Protein AF-A0A387BJG3-F1 (afdb_monomer)

Nearest PDB structures (foldseek):
  1pry-assembly1_A  TM=5.966E-01  e=6.162E-04  Pyrococcus furiosus
  3id5-assembly1_F  TM=5.914E-01  e=1.134E-03  Saccharolobus solfataricus
  7se8-assembly2_B  TM=5.803E-01  e=1.205E-03  Homo sapiens
  6ke6-assembly1_3C  TM=5.836E-01  e=7.973E-03  Saccharomyces cerevisiae S288C
  2nnw-assembly1_B  TM=5.362E-01  e=3.610E-03  Pyrococcus furiosus

pLDDT: mean 86.66, std 10.3, range [41.44, 95.88]

Mean predicted aligned error: 13.26 Å

Radius of gyration: 23.83 Å; Cα contacts (8 Å, |Δi|>4): 328; chains: 1; bounding box: 46×43×70 Å

Foldseek 3Di:
DPDAPCRVVVVQVFQFEEEEPDVDCVNCVVHPNYDPDPPDQAGLEYEYEDEALVRVLVVCVVCVNRYDAQGKYKYKYFDPPAPPHPHHAYPVNVCVSQVQDPPQQDRPPFQKHWDDWADRDSTIIMTMITRNPVVPCPPPPQQDPDLVVQLVVLVVLLVLCVVVVLNVLLVPADPSLSSQLSCCLVSDPDPVSNVVSSVLVSVCSVVSHSHSVVSVVVVVD

Sequence (221 aa):
MVKTLVEKLNLNKFNNKLVLNLPDSSYLSDLTNCQDADEKNSYDLIVTFVTNPQEFTKSFAKYRDKVSPDGLYVVAYPKVGNKKFSTSIHRDELFDLLKINPDSKLVTDSTLKFNRMVALDEIYTVIAIKNIASQKTRKTPVASQRVTDYTNKLPELRQLLTELTALDYFDNLTSGYQRDWARYIYSAKQSATQEKRKDEFSSAMTAQIKTSDLYKKSLKK

Structure (mmCIF, N/CA/C/O backbone):
data_AF-A0A387BJG3-F1
#
_entry.id   AF-A0A387BJG3-F1
#
loop_
_atom_site.group_PDB
_atom_site.id
_atom_site.type_symbol
_atom_site.label_atom_id
_atom_site.label_alt_id
_atom_site.label_comp_id
_atom_site.label_asym_id
_atom_site.label_entity_id
_atom_site.label_seq_id
_atom_site.pdbx_PDB_ins_code
_atom_site.Cartn_x
_atom_site.Cartn_y
_atom_site.Cartn_z
_atom_site.occupancy
_atom_site.B_iso_or_equiv
_atom_site.auth_seq_id
_atom_site.auth_comp_id
_atom_site.auth_asym_id
_atom_site.auth_atom_id
_atom_site.pdbx_PDB_model_num
ATOM 1 N N . MET A 1 1 ? 19.361 -20.546 -4.480 1.00 50.62 1 MET A N 1
ATOM 2 C CA . MET A 1 1 ? 19.061 -19.875 -5.763 1.00 50.62 1 MET A CA 1
ATOM 3 C C . MET A 1 1 ? 18.406 -18.540 -5.460 1.00 50.62 1 MET A C 1
ATOM 5 O O . MET A 1 1 ? 17.516 -18.494 -4.615 1.00 50.62 1 MET A O 1
ATOM 9 N N . VAL A 1 2 ? 18.889 -17.454 -6.061 1.00 62.06 2 VAL A N 1
ATOM 10 C CA . VAL A 1 2 ? 18.279 -16.127 -5.907 1.00 62.06 2 VAL A CA 1
ATOM 11 C C . VAL A 1 2 ? 17.000 -16.113 -6.740 1.00 62.06 2 VAL A C 1
ATOM 13 O O . VAL A 1 2 ? 17.064 -16.361 -7.937 1.00 62.06 2 VAL A O 1
ATOM 16 N N . LYS A 1 3 ? 15.845 -15.864 -6.109 1.00 65.88 3 LYS A N 1
ATOM 17 C CA . LYS A 1 3 ? 14.558 -15.823 -6.820 1.00 65.88 3 LYS A CA 1
ATOM 18 C C . LYS A 1 3 ? 14.544 -14.700 -7.854 1.00 65.88 3 LYS A C 1
ATOM 20 O O . LYS A 1 3 ? 14.896 -13.564 -7.508 1.00 65.88 3 LYS A O 1
ATOM 25 N N . THR A 1 4 ? 14.092 -14.993 -9.070 1.00 78.81 4 THR A N 1
ATOM 26 C CA . THR A 1 4 ? 14.008 -13.997 -10.151 1.00 78.81 4 THR A CA 1
ATOM 27 C C . THR A 1 4 ? 12.858 -13.018 -9.903 1.00 78.81 4 THR A C 1
ATOM 29 O O . THR A 1 4 ? 11.993 -13.231 -9.043 1.00 78.81 4 THR A O 1
ATOM 32 N N . LEU A 1 5 ? 12.841 -11.887 -10.615 1.00 78.44 5 LEU A N 1
ATOM 33 C CA . LEU A 1 5 ? 11.760 -10.901 -10.487 1.00 78.44 5 LEU A CA 1
ATOM 34 C C . LEU A 1 5 ? 10.390 -11.516 -10.801 1.00 78.44 5 LEU A C 1
ATOM 36 O O . LEU A 1 5 ? 9.401 -11.237 -10.116 1.00 78.44 5 LEU A O 1
ATOM 40 N N . VAL A 1 6 ? 10.366 -12.383 -11.814 1.00 80.19 6 VAL A N 1
ATOM 41 C CA . VAL A 1 6 ? 9.184 -13.102 -12.292 1.00 80.19 6 VAL A CA 1
ATOM 42 C C . VAL A 1 6 ? 8.598 -13.971 -11.182 1.00 80.19 6 VAL A C 1
ATOM 44 O O . VAL A 1 6 ? 7.389 -13.919 -10.944 1.00 80.19 6 VAL A O 1
ATOM 47 N N . GLU A 1 7 ? 9.442 -14.687 -10.438 1.00 77.75 7 GLU A N 1
ATOM 48 C CA . GLU A 1 7 ? 9.033 -15.499 -9.289 1.00 77.75 7 GLU A CA 1
ATOM 49 C C . GLU A 1 7 ? 8.590 -14.642 -8.098 1.00 77.75 7 GLU A C 1
ATOM 51 O O . GLU A 1 7 ? 7.531 -14.877 -7.512 1.00 77.75 7 GLU A O 1
ATOM 56 N N . LYS A 1 8 ? 9.372 -13.610 -7.748 1.00 79.50 8 LYS A N 1
ATOM 57 C CA . LYS A 1 8 ? 9.091 -12.713 -6.610 1.00 79.50 8 LYS A CA 1
ATOM 58 C C . LYS A 1 8 ? 7.734 -12.015 -6.745 1.00 79.50 8 LYS A C 1
ATOM 60 O O . LYS A 1 8 ? 7.047 -11.781 -5.746 1.00 79.50 8 LYS A O 1
ATOM 65 N N . LEU A 1 9 ? 7.342 -11.674 -7.971 1.00 81.50 9 LEU A N 1
ATOM 66 C CA . LEU A 1 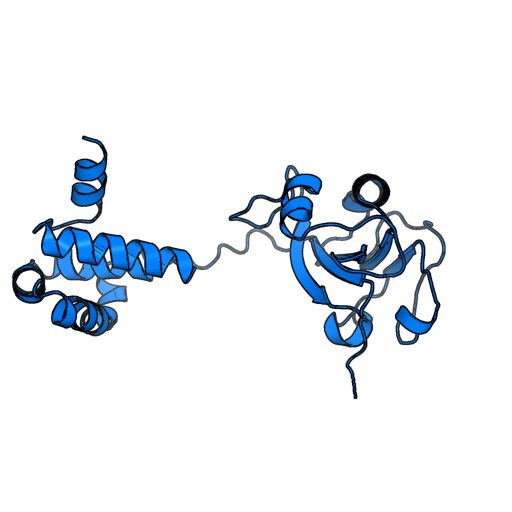9 ? 6.081 -10.992 -8.263 1.00 81.50 9 LEU A CA 1
ATOM 67 C C . LEU A 1 9 ? 4.991 -11.918 -8.823 1.00 81.50 9 LEU A C 1
ATOM 69 O O . LEU A 1 9 ? 3.853 -11.471 -8.984 1.00 81.50 9 LEU A O 1
ATOM 73 N N . ASN A 1 10 ? 5.300 -13.199 -9.049 1.00 84.44 10 ASN A N 1
ATOM 74 C CA . ASN A 1 10 ? 4.426 -14.181 -9.693 1.00 84.44 10 ASN A CA 1
ATOM 75 C C . ASN A 1 10 ? 3.807 -13.625 -10.993 1.00 84.44 10 ASN A C 1
ATOM 77 O O . ASN A 1 10 ? 2.584 -13.532 -11.127 1.00 84.44 10 ASN A O 1
ATOM 81 N N . LEU A 1 11 ? 4.665 -13.173 -11.915 1.00 86.19 11 LEU A N 1
ATOM 82 C CA . LEU A 1 11 ? 4.257 -12.474 -13.143 1.00 86.19 11 LEU A CA 1
ATOM 83 C C . LEU A 1 11 ? 3.719 -13.419 -14.230 1.00 86.19 11 LEU A C 1
ATOM 85 O O . LEU A 1 11 ? 2.980 -12.985 -15.112 1.00 86.19 11 LEU A O 1
ATOM 89 N N . ASN A 1 12 ? 4.040 -14.715 -14.162 1.00 85.19 12 ASN A N 1
ATOM 90 C CA . ASN A 1 12 ? 3.624 -15.693 -15.173 1.00 85.19 12 ASN A CA 1
ATOM 91 C C . ASN A 1 12 ? 2.133 -16.037 -15.156 1.00 85.19 12 ASN A C 1
ATOM 93 O O . ASN A 1 12 ? 1.632 -16.586 -16.128 1.00 85.19 12 ASN A O 1
ATOM 97 N N . LYS A 1 13 ? 1.402 -15.643 -14.111 1.00 86.62 13 LYS A N 1
ATOM 98 C CA . LYS A 1 13 ? -0.057 -15.810 -14.044 1.00 86.62 13 LYS A CA 1
ATOM 99 C C . LYS A 1 13 ? -0.845 -14.888 -14.987 1.00 86.62 13 LYS A C 1
ATOM 101 O O . LYS A 1 13 ? -2.050 -15.063 -15.125 1.00 86.62 13 LYS A O 1
ATOM 106 N N . PHE A 1 14 ? -0.209 -13.846 -15.522 1.00 88.12 14 PHE A N 1
ATOM 107 C CA . PHE A 1 14 ? -0.857 -12.876 -16.403 1.00 88.12 14 PHE A CA 1
ATOM 108 C C . PHE A 1 14 ? -0.726 -13.320 -17.861 1.00 88.12 14 PHE A C 1
ATOM 110 O O . PHE A 1 14 ? 0.279 -13.925 -18.221 1.00 88.12 14 PHE A O 1
ATOM 117 N N . ASN A 1 15 ? -1.714 -12.996 -18.697 1.00 85.31 15 ASN A N 1
ATOM 118 C CA . ASN A 1 15 ? -1.715 -13.394 -20.106 1.00 85.31 15 ASN A CA 1
ATOM 119 C C . ASN A 1 15 ? -1.289 -12.238 -21.011 1.00 85.31 15 ASN A C 1
ATOM 121 O O . ASN A 1 15 ? -0.347 -12.375 -21.784 1.00 85.31 15 ASN A O 1
ATOM 125 N N . ASN A 1 16 ? -1.950 -11.082 -20.893 1.00 88.81 16 ASN A N 1
ATOM 126 C CA . ASN A 1 16 ? -1.649 -9.919 -21.724 1.00 88.81 16 ASN A CA 1
ATOM 127 C C . ASN A 1 16 ? -0.574 -9.059 -21.058 1.00 88.81 16 ASN A C 1
ATOM 129 O O . ASN A 1 16 ? -0.882 -8.281 -20.151 1.00 88.81 16 ASN A O 1
ATOM 133 N N . LYS A 1 17 ? 0.679 -9.210 -21.498 1.00 91.50 17 LYS A N 1
ATOM 134 C CA . LYS A 1 17 ? 1.835 -8.529 -20.909 1.00 91.50 17 LYS A CA 1
ATOM 135 C C . LYS A 1 17 ? 2.436 -7.521 -21.888 1.00 91.50 17 LYS A C 1
ATOM 137 O O . LYS A 1 17 ? 2.657 -7.862 -23.044 1.00 91.50 17 LYS A O 1
ATOM 142 N N . LEU A 1 18 ? 2.747 -6.323 -21.406 1.00 93.12 18 LEU A N 1
ATOM 143 C CA . LEU A 1 18 ? 3.531 -5.310 -22.115 1.00 93.12 18 LEU A CA 1
ATOM 144 C C . LEU A 1 18 ? 4.852 -5.104 -21.378 1.00 93.12 18 LEU A C 1
ATOM 146 O O . LEU A 1 18 ? 4.841 -4.881 -20.165 1.00 93.12 18 LEU A O 1
ATOM 150 N N . VAL A 1 19 ? 5.973 -5.152 -22.095 1.00 92.12 19 VAL A N 1
ATOM 151 C CA . VAL A 1 19 ? 7.296 -4.845 -21.538 1.00 92.12 19 VAL A CA 1
ATOM 152 C C . VAL A 1 19 ? 7.857 -3.607 -22.229 1.00 92.12 19 VAL A C 1
ATOM 154 O O . VAL A 1 19 ? 7.851 -3.509 -23.448 1.00 92.12 19 VAL A O 1
ATOM 157 N N . LEU A 1 20 ? 8.330 -2.641 -21.442 1.00 91.62 20 LEU A N 1
ATOM 158 C CA . LEU A 1 20 ? 8.798 -1.344 -21.919 1.00 91.62 20 LEU A CA 1
ATOM 159 C C . LEU A 1 20 ? 10.200 -1.042 -21.391 1.00 91.62 20 LEU A C 1
ATOM 161 O O . LEU A 1 20 ? 10.485 -1.220 -20.203 1.00 91.62 20 LEU A O 1
ATOM 165 N N . ASN A 1 21 ? 11.045 -0.505 -22.274 1.00 91.12 21 ASN A N 1
ATOM 166 C CA . ASN A 1 21 ? 12.389 -0.006 -21.965 1.00 91.12 21 ASN A CA 1
ATOM 167 C C . ASN A 1 21 ? 13.298 -1.031 -21.261 1.00 91.12 21 ASN A C 1
ATOM 169 O O . ASN A 1 21 ? 14.115 -0.649 -20.427 1.00 91.12 21 ASN A O 1
ATOM 173 N N . LEU A 1 22 ? 13.144 -2.326 -21.556 1.00 89.81 22 LEU A N 1
ATOM 174 C CA . LEU A 1 22 ? 13.927 -3.392 -20.931 1.00 89.81 22 LEU A CA 1
ATOM 175 C C . LEU A 1 22 ? 15.434 -3.161 -21.175 1.00 89.81 22 LEU A C 1
ATOM 177 O O . LEU A 1 22 ? 15.856 -3.178 -22.330 1.00 89.81 22 LEU A O 1
ATOM 181 N N . PRO A 1 23 ? 16.254 -2.944 -20.129 1.00 87.88 23 PRO A N 1
ATOM 182 C CA . PRO A 1 23 ? 17.671 -2.641 -20.313 1.00 87.88 23 PRO A CA 1
ATOM 183 C C . PRO A 1 23 ? 18.485 -3.868 -20.726 1.00 87.88 23 PRO A C 1
ATOM 185 O O . PRO A 1 23 ? 19.504 -3.722 -21.391 1.00 87.88 23 PRO A O 1
ATOM 188 N N . ASP A 1 24 ? 18.060 -5.056 -20.293 1.00 85.19 24 ASP A N 1
ATOM 189 C CA . ASP A 1 24 ? 18.707 -6.328 -20.593 1.00 85.19 24 ASP A CA 1
ATOM 190 C C . ASP A 1 24 ? 17.670 -7.462 -20.543 1.00 85.19 24 ASP A C 1
ATOM 192 O O . ASP A 1 24 ? 16.844 -7.520 -19.626 1.00 85.19 24 ASP A O 1
ATOM 196 N N . SER A 1 25 ? 17.719 -8.366 -21.523 1.00 82.00 25 SER A N 1
ATOM 197 C CA . SER A 1 25 ? 16.815 -9.523 -21.623 1.00 82.00 25 SER A CA 1
ATOM 198 C C . SER A 1 25 ? 16.863 -10.459 -20.405 1.00 82.00 25 SER A C 1
ATOM 200 O O . SER A 1 25 ? 15.853 -11.071 -20.058 1.00 82.00 25 SER A O 1
ATOM 202 N N . SER A 1 26 ? 17.996 -10.519 -19.698 1.00 82.88 26 SER A N 1
ATOM 203 C CA . SER A 1 26 ? 18.197 -11.352 -18.506 1.00 82.88 26 SER A CA 1
ATOM 204 C C . SER A 1 26 ? 17.283 -10.984 -17.336 1.00 82.88 26 SER A C 1
ATOM 206 O O . SER A 1 26 ? 16.960 -11.846 -16.522 1.00 82.88 26 SER A O 1
ATOM 208 N N . TYR A 1 27 ? 16.798 -9.740 -17.251 1.00 82.88 27 TYR A N 1
ATOM 209 C CA . TYR A 1 27 ? 15.908 -9.323 -16.162 1.00 82.88 27 TYR A CA 1
ATOM 210 C C . TYR A 1 27 ? 14.543 -10.016 -16.185 1.00 82.88 27 TYR A C 1
ATOM 212 O O . TYR A 1 27 ? 13.896 -10.131 -15.140 1.00 82.88 27 TYR A O 1
ATOM 220 N N . LEU A 1 28 ? 14.095 -10.441 -17.367 1.00 83.06 28 LEU A N 1
ATOM 221 C CA . LEU A 1 28 ? 12.784 -11.044 -17.600 1.00 83.06 28 LEU A CA 1
ATOM 222 C C . LEU A 1 28 ? 12.888 -12.329 -18.437 1.00 83.06 28 LEU A C 1
ATOM 224 O O . LEU A 1 28 ? 11.925 -12.682 -19.110 1.00 83.06 28 LEU A O 1
ATOM 228 N N . SER A 1 29 ? 14.016 -13.044 -18.373 1.00 79.88 29 SER A N 1
ATOM 229 C CA . SER A 1 29 ? 14.249 -14.282 -19.140 1.00 79.88 29 SER A CA 1
ATOM 230 C C . SER A 1 29 ? 13.146 -15.328 -18.955 1.00 79.88 29 SER A C 1
ATOM 232 O O . SER A 1 29 ? 12.803 -16.051 -19.885 1.00 79.88 29 SER A O 1
ATOM 234 N N . ASP A 1 30 ? 12.557 -15.374 -17.760 1.00 80.88 30 ASP A N 1
ATOM 235 C CA . ASP A 1 30 ? 11.539 -16.361 -17.387 1.00 80.88 30 ASP A CA 1
ATOM 236 C C . ASP A 1 30 ? 10.105 -15.887 -17.695 1.00 80.88 30 ASP A C 1
ATOM 238 O O . ASP A 1 30 ? 9.131 -16.564 -17.344 1.00 80.88 30 ASP A O 1
ATOM 242 N N . LEU A 1 31 ? 9.951 -14.690 -18.278 1.00 81.44 31 LEU A N 1
ATOM 243 C CA . LEU A 1 31 ? 8.659 -14.088 -18.582 1.00 81.44 31 LEU A CA 1
ATOM 244 C C . LEU A 1 31 ? 8.240 -14.431 -20.015 1.00 81.44 31 LEU A C 1
ATOM 246 O O . LEU A 1 31 ? 8.774 -13.911 -20.988 1.00 81.44 31 LEU A O 1
ATOM 250 N N . THR A 1 32 ? 7.230 -15.286 -20.141 1.00 76.25 32 THR A N 1
ATOM 251 C CA . THR A 1 32 ? 6.668 -15.701 -21.437 1.00 76.25 32 THR A CA 1
ATOM 252 C C . THR A 1 32 ? 5.492 -14.818 -21.866 1.00 76.25 32 THR A C 1
ATOM 254 O O . THR A 1 32 ? 4.898 -14.138 -21.030 1.00 76.25 32 THR A O 1
ATOM 257 N N . ASN A 1 33 ? 5.093 -14.863 -23.143 1.00 71.06 33 ASN A N 1
ATOM 258 C CA . ASN A 1 33 ? 3.916 -14.156 -23.687 1.00 71.06 33 ASN A CA 1
ATOM 259 C C . ASN A 1 33 ? 3.962 -12.620 -23.534 1.00 71.06 33 ASN A C 1
ATOM 261 O O . ASN A 1 33 ? 2.957 -11.983 -23.211 1.00 71.06 33 ASN A O 1
ATOM 265 N N . CYS A 1 34 ? 5.138 -12.028 -23.741 1.00 72.94 34 CYS A N 1
ATOM 266 C CA . CYS A 1 34 ? 5.329 -10.580 -23.747 1.00 72.94 34 CYS A CA 1
ATOM 267 C C . CYS A 1 34 ? 5.019 -9.994 -25.124 1.00 72.94 34 CYS A C 1
ATOM 269 O O . CYS A 1 34 ? 5.360 -10.587 -26.144 1.00 72.94 34 CYS A O 1
ATOM 271 N N . GLN A 1 35 ? 4.376 -8.830 -25.142 1.00 71.12 35 GLN A N 1
ATOM 272 C CA . GLN A 1 35 ? 4.299 -7.982 -26.324 1.00 71.12 35 GLN A CA 1
ATOM 273 C C . GLN A 1 35 ? 5.358 -6.888 -26.217 1.00 71.12 35 GLN A C 1
ATOM 275 O O . GLN A 1 35 ? 5.460 -6.225 -25.180 1.00 71.12 35 GLN A O 1
ATOM 280 N N . ASP A 1 36 ? 6.107 -6.700 -27.302 1.00 62.16 36 ASP A N 1
ATOM 281 C CA . ASP A 1 36 ? 7.157 -5.681 -27.408 1.00 62.16 36 ASP A CA 1
ATOM 282 C C . ASP A 1 36 ? 6.611 -4.327 -27.900 1.00 62.16 36 ASP A C 1
ATOM 284 O O . ASP A 1 36 ? 7.302 -3.310 -27.841 1.00 62.16 36 ASP A O 1
ATOM 288 N N . ALA A 1 37 ? 5.352 -4.294 -28.354 1.00 68.00 37 ALA A N 1
ATOM 289 C CA . ALA A 1 37 ? 4.682 -3.108 -28.874 1.00 68.00 37 ALA A CA 1
ATOM 290 C C . ALA A 1 37 ? 3.346 -2.823 -28.160 1.00 68.00 37 ALA A C 1
ATOM 292 O O . ALA A 1 37 ? 2.597 -3.727 -27.776 1.00 68.00 37 ALA A O 1
ATOM 293 N N . ASP A 1 38 ? 3.048 -1.530 -27.993 1.00 79.00 38 ASP A N 1
ATOM 294 C CA . ASP A 1 38 ? 1.801 -1.011 -27.415 1.00 79.00 38 ASP A CA 1
ATOM 295 C C . ASP A 1 38 ? 0.644 -1.108 -28.430 1.00 79.00 38 ASP A C 1
ATOM 297 O O . ASP A 1 38 ? 0.214 -0.113 -29.010 1.00 79.00 38 ASP A O 1
ATOM 301 N N . GLU A 1 39 ? 0.187 -2.332 -28.691 1.00 76.75 39 GLU A N 1
ATOM 302 C CA . GLU A 1 39 ? -0.842 -2.657 -29.690 1.00 76.75 39 GLU A CA 1
ATOM 303 C C . GLU A 1 39 ? -2.244 -2.854 -29.094 1.00 76.75 39 GLU A C 1
ATOM 305 O O . GLU A 1 39 ? -3.236 -2.879 -29.824 1.00 76.75 39 GLU A O 1
ATOM 310 N N . LYS A 1 40 ? -2.355 -3.015 -27.769 1.00 75.75 40 LYS A N 1
ATOM 311 C CA . LYS A 1 40 ? -3.628 -3.282 -27.086 1.00 75.75 40 LYS A CA 1
ATOM 312 C C . LYS A 1 40 ? -4.126 -2.070 -26.312 1.00 75.75 40 LYS A C 1
ATOM 314 O O . LYS A 1 40 ? -3.373 -1.259 -25.779 1.00 75.75 40 LYS A O 1
ATOM 319 N N . ASN A 1 41 ? -5.449 -2.011 -26.180 1.00 80.88 41 ASN A N 1
ATOM 320 C CA . ASN A 1 41 ? -6.114 -1.006 -25.355 1.00 80.88 41 ASN A CA 1
ATOM 321 C C . ASN A 1 41 ? -5.941 -1.274 -23.852 1.00 80.88 41 ASN A C 1
ATOM 323 O O . ASN A 1 41 ? -5.982 -0.330 -23.067 1.00 80.88 41 ASN A O 1
ATOM 327 N N . SER A 1 42 ? -5.736 -2.535 -23.444 1.00 89.00 42 SER A N 1
ATOM 328 C CA . SER A 1 42 ? -5.499 -2.891 -22.045 1.00 89.00 42 SER A CA 1
ATOM 329 C C . SER A 1 42 ? -4.577 -4.101 -21.865 1.00 89.00 42 SER A C 1
ATOM 331 O O . SER A 1 42 ? -4.507 -4.990 -22.717 1.00 89.00 42 SER A O 1
ATOM 333 N N . TYR A 1 43 ? -3.894 -4.135 -20.719 1.00 93.19 43 TYR A N 1
ATOM 334 C CA . TYR A 1 43 ? -2.917 -5.151 -20.340 1.00 93.19 43 TYR A CA 1
ATOM 335 C C . TYR A 1 43 ? -3.127 -5.626 -18.903 1.00 93.19 43 TYR A C 1
ATOM 337 O O . TYR A 1 43 ? -3.399 -4.838 -17.996 1.00 93.19 43 TYR A O 1
ATOM 345 N N . ASP A 1 44 ? -2.929 -6.923 -18.680 1.00 92.56 44 ASP A N 1
ATOM 346 C CA . ASP A 1 44 ? -3.018 -7.537 -17.353 1.00 92.56 44 ASP A CA 1
ATOM 347 C C . ASP A 1 44 ? -1.711 -7.342 -16.571 1.00 92.56 44 ASP A C 1
ATOM 349 O O . ASP A 1 44 ? -1.703 -7.326 -15.339 1.00 92.56 44 ASP A O 1
ATOM 353 N N . LEU A 1 45 ? -0.600 -7.161 -17.287 1.00 94.00 45 LEU A N 1
ATOM 354 C CA . LEU A 1 45 ? 0.702 -6.820 -16.735 1.00 94.00 45 LEU A CA 1
ATOM 355 C C . LEU A 1 45 ? 1.396 -5.799 -17.636 1.00 94.00 45 LEU A C 1
ATOM 357 O O . LEU A 1 45 ? 1.573 -6.037 -18.824 1.00 94.00 45 LEU A O 1
ATOM 361 N N . ILE A 1 46 ? 1.855 -4.699 -17.056 1.00 95.00 46 ILE A N 1
ATOM 362 C CA . ILE A 1 46 ? 2.765 -3.762 -17.714 1.00 95.00 46 ILE A CA 1
ATOM 363 C C . ILE A 1 46 ? 4.043 -3.744 -16.890 1.00 95.00 46 ILE A C 1
ATOM 365 O O . ILE A 1 46 ? 3.983 -3.464 -15.696 1.00 95.00 46 ILE A O 1
ATOM 369 N N . VAL A 1 47 ? 5.185 -4.058 -17.495 1.00 93.94 47 VAL A N 1
ATOM 370 C CA . VAL A 1 47 ? 6.504 -3.950 -16.866 1.00 93.94 47 VAL A CA 1
ATOM 371 C C . VAL A 1 47 ? 7.284 -2.867 -17.589 1.00 93.94 47 VAL A C 1
ATOM 373 O O . VAL A 1 47 ? 7.501 -2.967 -18.788 1.00 93.94 47 VAL A O 1
ATOM 376 N N . THR A 1 48 ? 7.727 -1.839 -16.877 1.00 94.50 48 THR A N 1
ATOM 377 C CA . THR A 1 48 ? 8.570 -0.788 -17.449 1.00 94.50 48 THR A CA 1
ATOM 378 C C . THR A 1 48 ? 9.832 -0.609 -16.628 1.00 94.50 48 THR A C 1
ATOM 380 O O . THR A 1 48 ? 9.812 -0.678 -15.399 1.00 94.50 48 THR A O 1
ATOM 383 N N . PHE A 1 49 ? 10.933 -0.317 -17.302 1.00 94.38 49 PHE A N 1
ATOM 384 C CA . PHE A 1 49 ? 12.139 0.183 -16.658 1.00 94.38 49 PHE A CA 1
ATOM 385 C C . PHE A 1 49 ? 12.254 1.677 -16.937 1.00 94.38 49 PHE A C 1
ATOM 387 O O . PHE A 1 49 ? 11.883 2.160 -18.009 1.00 94.38 49 PHE A O 1
ATOM 394 N N . VAL A 1 50 ? 12.706 2.418 -15.939 1.00 94.00 50 VAL A N 1
ATOM 395 C CA . VAL A 1 50 ? 12.929 3.862 -16.027 1.00 94.00 50 VAL A CA 1
ATOM 396 C C . VAL A 1 50 ? 14.273 4.181 -15.404 1.00 94.00 50 VAL A C 1
ATOM 398 O O . VAL A 1 50 ? 14.774 3.423 -14.573 1.00 94.00 50 VAL A O 1
ATOM 401 N N . THR A 1 51 ? 14.867 5.293 -15.809 1.00 92.00 51 THR A N 1
ATOM 402 C CA . THR A 1 51 ? 16.187 5.721 -15.330 1.00 92.00 51 THR A CA 1
ATOM 403 C C . THR A 1 51 ? 16.105 6.939 -14.415 1.00 92.00 51 THR A C 1
ATOM 405 O O . THR A 1 51 ? 17.006 7.183 -13.616 1.00 92.00 51 THR A O 1
ATOM 408 N N . ASN A 1 52 ? 15.006 7.693 -14.469 1.00 90.44 52 ASN A N 1
ATOM 409 C CA . ASN A 1 52 ? 14.831 8.924 -13.705 1.00 90.44 52 ASN A CA 1
ATOM 410 C C . ASN A 1 52 ? 13.351 9.176 -13.328 1.00 90.44 52 ASN A C 1
ATOM 412 O O . ASN A 1 52 ? 12.446 8.562 -13.906 1.00 90.44 52 ASN A O 1
ATOM 416 N N . PRO A 1 53 ? 13.076 10.082 -12.367 1.00 89.38 53 PRO A N 1
ATOM 417 C CA . PRO A 1 53 ? 11.709 10.413 -11.944 1.00 89.38 53 PRO A CA 1
ATOM 418 C C . PRO A 1 53 ? 10.789 10.935 -13.061 1.00 89.38 53 PRO A C 1
ATOM 420 O O . PRO A 1 53 ? 9.578 10.696 -13.045 1.00 89.38 53 PRO A O 1
ATOM 423 N N . GLN A 1 54 ? 11.340 11.641 -14.050 1.00 90.81 54 GLN A N 1
ATOM 424 C CA . GLN A 1 54 ? 10.563 12.238 -15.143 1.00 90.81 54 GLN A CA 1
ATOM 425 C C . GLN A 1 54 ? 10.057 11.156 -16.107 1.00 90.81 54 GLN A C 1
ATOM 427 O O . GLN A 1 54 ? 8.884 11.139 -16.474 1.00 90.81 54 GLN A O 1
ATOM 432 N N . GLU A 1 55 ? 10.912 10.196 -16.462 1.00 92.94 55 GLU A N 1
ATOM 433 C CA . GLU A 1 55 ? 10.517 8.999 -17.207 1.00 92.94 55 GLU A CA 1
ATOM 434 C C . GLU A 1 55 ? 9.464 8.196 -16.457 1.00 92.94 55 GLU A C 1
ATOM 436 O O . GLU A 1 55 ? 8.513 7.706 -17.070 1.00 92.94 55 GLU A O 1
ATOM 441 N N . PHE A 1 56 ? 9.602 8.093 -15.133 1.00 92.56 56 PHE A N 1
ATOM 442 C CA . PHE A 1 56 ? 8.624 7.387 -14.328 1.00 92.56 56 PHE A CA 1
ATOM 443 C C . PHE A 1 56 ? 7.240 8.033 -14.419 1.00 92.56 56 PHE A C 1
ATOM 445 O O . PHE A 1 56 ? 6.277 7.377 -14.819 1.00 92.56 56 PHE A O 1
ATOM 452 N N . THR A 1 57 ? 7.141 9.319 -14.094 1.00 91.81 57 THR A N 1
ATOM 453 C CA . THR A 1 57 ? 5.865 10.048 -14.131 1.00 91.81 57 THR A CA 1
ATOM 454 C C . THR A 1 57 ? 5.240 10.035 -15.524 1.00 91.81 57 THR A C 1
ATOM 456 O O . THR A 1 57 ? 4.044 9.770 -15.652 1.00 91.81 57 THR A O 1
ATOM 459 N N . LYS A 1 58 ? 6.047 10.212 -16.578 1.00 93.50 58 LYS A N 1
ATOM 460 C CA . LYS A 1 58 ? 5.595 10.144 -17.974 1.00 93.50 58 LYS A CA 1
ATOM 461 C C . LYS A 1 58 ? 5.070 8.758 -18.352 1.00 93.50 58 LYS A C 1
ATOM 463 O O . LYS A 1 58 ? 3.999 8.655 -18.949 1.00 93.50 58 LYS A O 1
ATOM 468 N N . SER A 1 59 ? 5.803 7.699 -18.008 1.00 93.50 59 SER A N 1
ATOM 469 C CA . SER A 1 59 ? 5.391 6.319 -18.289 1.00 93.50 59 SER A CA 1
ATOM 470 C C . SER A 1 59 ? 4.110 5.973 -17.528 1.00 93.50 59 SER A C 1
ATOM 472 O O . SER A 1 59 ? 3.127 5.528 -18.121 1.00 93.50 59 SER A O 1
ATOM 474 N N . PHE A 1 60 ? 4.060 6.293 -16.234 1.00 93.56 60 PHE A N 1
ATOM 475 C CA . PHE A 1 60 ? 2.889 6.020 -15.411 1.00 93.56 60 PHE A CA 1
ATOM 476 C C . PHE A 1 60 ? 1.648 6.755 -15.922 1.00 93.56 60 PHE A C 1
ATOM 478 O O . PHE A 1 60 ? 0.610 6.124 -16.083 1.00 93.56 60 PHE A O 1
ATOM 485 N N . ALA A 1 61 ? 1.750 8.047 -16.251 1.00 92.25 61 ALA A N 1
ATOM 486 C CA . ALA A 1 61 ? 0.633 8.816 -16.802 1.00 92.25 61 ALA A CA 1
ATOM 487 C C . ALA A 1 61 ? 0.122 8.252 -18.138 1.00 92.25 61 ALA A C 1
ATOM 489 O O . ALA A 1 61 ? -1.082 8.242 -18.370 1.00 92.25 61 ALA A O 1
ATOM 490 N N . LYS A 1 62 ? 1.017 7.746 -18.996 1.00 92.94 62 LYS A N 1
ATOM 491 C CA . LYS A 1 62 ? 0.646 7.174 -20.298 1.00 92.94 62 LYS A CA 1
ATOM 492 C C . LYS A 1 62 ? -0.077 5.829 -20.174 1.00 92.94 62 LYS A C 1
ATOM 494 O O . LYS A 1 62 ? -0.993 5.557 -20.945 1.00 92.94 62 LYS A O 1
ATOM 499 N N . TYR A 1 63 ? 0.353 4.975 -19.246 1.00 93.62 63 TYR A N 1
ATOM 500 C CA . TYR A 1 63 ? -0.081 3.575 -19.200 1.00 93.62 63 TYR A CA 1
ATOM 501 C C . TYR A 1 63 ? -1.029 3.240 -18.044 1.00 93.62 63 TYR A C 1
ATOM 503 O O . TYR A 1 63 ? -1.623 2.164 -18.066 1.00 93.62 63 TYR A O 1
ATOM 511 N N . ARG A 1 64 ? -1.217 4.131 -17.056 1.00 91.31 64 ARG A N 1
ATOM 512 C CA . ARG A 1 64 ? -2.080 3.884 -15.882 1.00 91.31 64 ARG A CA 1
ATOM 513 C C . ARG A 1 64 ?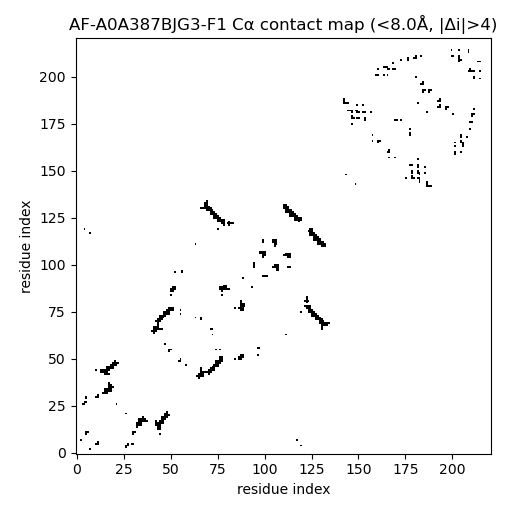 -3.491 3.426 -16.248 1.00 91.31 64 ARG A C 1
ATOM 515 O O . ARG A 1 64 ? -4.004 2.499 -15.627 1.00 91.31 64 ARG A O 1
ATOM 522 N N . ASP A 1 65 ? -4.080 4.022 -17.279 1.00 90.75 65 ASP A N 1
ATOM 523 C CA . ASP A 1 65 ? -5.460 3.739 -17.684 1.00 90.75 65 ASP A CA 1
ATOM 524 C C . ASP A 1 65 ? -5.554 2.527 -18.632 1.00 90.75 65 ASP A C 1
ATOM 526 O O . ASP A 1 65 ? -6.641 2.011 -18.875 1.00 90.75 65 ASP A O 1
ATOM 530 N N . LYS A 1 66 ? -4.409 2.013 -19.109 1.00 93.62 66 LYS A N 1
ATOM 531 C CA . LYS A 1 66 ? -4.306 0.759 -19.873 1.00 93.62 66 LYS A CA 1
ATOM 532 C C . LYS A 1 66 ? -4.142 -0.474 -18.978 1.00 93.62 66 LYS A C 1
ATOM 534 O O . LYS A 1 66 ? -4.077 -1.594 -19.480 1.00 93.62 66 LYS A O 1
ATOM 539 N N . VAL A 1 67 ? -4.057 -0.315 -17.657 1.00 94.38 67 VAL A N 1
ATOM 540 C CA . VAL A 1 67 ? -3.974 -1.452 -16.730 1.00 94.38 67 VAL A CA 1
ATOM 541 C C . VAL A 1 67 ? -5.370 -2.044 -16.548 1.00 94.38 67 VAL A C 1
ATOM 543 O O . VAL A 1 67 ? -6.236 -1.412 -15.941 1.00 94.38 67 VAL A O 1
ATOM 546 N N . SER A 1 68 ? -5.589 -3.270 -17.028 1.00 93.31 68 SER A N 1
ATOM 547 C CA . SER A 1 68 ? -6.853 -4.000 -16.870 1.00 93.31 68 SER A CA 1
ATOM 548 C C . SER A 1 68 ? -7.272 -4.099 -15.391 1.00 93.31 68 SER A C 1
ATOM 550 O O . SER A 1 68 ? -6.411 -4.088 -14.506 1.00 93.31 68 SER A O 1
ATOM 552 N N . PRO A 1 69 ? -8.571 -4.256 -15.069 1.00 91.75 69 PRO A N 1
ATOM 553 C CA . PRO A 1 69 ? -9.008 -4.644 -13.726 1.00 91.75 69 PRO A CA 1
ATOM 554 C C . PRO A 1 69 ? -8.269 -5.898 -13.229 1.00 91.75 69 PRO A C 1
ATOM 556 O O . PRO A 1 69 ? -8.035 -6.820 -14.001 1.00 91.75 69 PRO A O 1
ATOM 559 N N . ASP A 1 70 ? -7.865 -5.922 -11.954 1.00 90.56 70 ASP A N 1
ATOM 560 C CA . ASP A 1 70 ? -6.939 -6.910 -11.362 1.00 90.56 70 ASP A CA 1
ATOM 561 C C . ASP A 1 70 ? -5.518 -6.959 -11.953 1.00 90.56 70 ASP A C 1
ATOM 563 O O . ASP A 1 70 ? -4.665 -7.686 -11.425 1.00 90.56 70 ASP A O 1
ATOM 567 N N . GLY A 1 71 ? -5.242 -6.150 -12.972 1.00 93.44 71 GLY A N 1
ATOM 568 C CA . GLY A 1 71 ? -3.947 -6.029 -13.615 1.00 93.44 71 GLY A CA 1
ATOM 569 C C . GLY A 1 71 ? -2.899 -5.346 -12.742 1.00 93.44 71 GLY A C 1
ATOM 570 O O . GLY A 1 71 ? -3.186 -4.766 -11.686 1.00 93.44 71 GLY A O 1
ATOM 571 N N . LEU A 1 72 ? -1.649 -5.446 -13.182 1.00 95.12 72 LEU A N 1
ATOM 572 C CA . LEU A 1 72 ? -0.482 -4.998 -12.439 1.00 95.12 72 LEU A CA 1
ATOM 573 C C . LEU A 1 72 ? 0.407 -4.103 -13.301 1.00 95.12 72 LEU A C 1
ATOM 575 O O . LEU A 1 72 ? 0.893 -4.518 -14.345 1.00 95.12 72 LEU A O 1
ATOM 579 N N . TYR A 1 73 ? 0.675 -2.895 -12.824 1.00 95.88 73 TYR A N 1
ATOM 580 C CA . TYR A 1 73 ? 1.729 -2.040 -13.349 1.00 95.88 73 TYR A CA 1
ATOM 581 C C . TYR A 1 73 ? 2.978 -2.204 -12.487 1.00 95.88 73 TYR A C 1
ATOM 583 O O . TYR A 1 73 ? 2.948 -1.977 -11.277 1.00 95.88 73 TYR A O 1
ATOM 591 N N . VAL A 1 74 ? 4.070 -2.625 -13.101 1.00 95.06 74 VAL A N 1
ATOM 592 C CA . VAL A 1 74 ? 5.353 -2.906 -12.472 1.00 95.06 74 VAL A CA 1
ATOM 593 C C . VAL A 1 74 ? 6.372 -1.946 -13.057 1.00 95.06 74 VAL A C 1
ATOM 595 O O . VAL A 1 74 ? 6.558 -1.895 -14.268 1.00 95.06 74 VAL A O 1
ATOM 598 N N . VAL A 1 75 ? 7.051 -1.192 -12.200 1.00 95.00 75 VAL A N 1
ATOM 599 C CA . VAL A 1 75 ? 8.129 -0.299 -12.627 1.00 95.00 75 VAL A CA 1
ATOM 600 C C . VAL A 1 75 ? 9.395 -0.583 -11.843 1.00 95.00 75 VAL A C 1
ATOM 602 O O . VAL A 1 75 ? 9.379 -0.613 -10.612 1.00 95.00 75 VAL A O 1
ATOM 605 N N . ALA A 1 76 ? 10.482 -0.793 -12.577 1.00 94.56 76 ALA A N 1
ATOM 606 C CA . ALA A 1 76 ? 11.838 -0.865 -12.061 1.00 94.56 76 ALA A CA 1
ATOM 607 C C . ALA A 1 76 ? 12.503 0.508 -12.208 1.00 94.56 76 ALA A C 1
ATOM 609 O O . ALA A 1 76 ? 12.550 1.053 -13.310 1.00 94.56 76 ALA A O 1
ATOM 610 N N . TYR A 1 77 ? 13.019 1.058 -11.113 1.00 94.00 77 TYR A N 1
ATOM 611 C CA . TYR A 1 77 ? 13.682 2.363 -11.088 1.00 94.00 77 TYR A CA 1
ATOM 612 C C . TYR A 1 77 ? 14.996 2.297 -10.295 1.00 94.00 77 TYR A C 1
ATOM 614 O O . TYR A 1 77 ? 15.130 1.429 -9.422 1.00 94.00 77 TYR A O 1
ATOM 622 N N . PRO A 1 78 ? 15.977 3.180 -10.564 1.00 94.06 78 PRO A N 1
ATOM 623 C CA . PRO A 1 78 ? 17.269 3.118 -9.903 1.00 94.06 78 PRO A CA 1
ATOM 624 C C . PRO A 1 78 ? 17.135 3.519 -8.438 1.00 94.06 78 PRO A C 1
ATOM 626 O O . PRO A 1 78 ? 16.591 4.578 -8.110 1.00 94.06 78 PRO A O 1
ATOM 629 N N . LYS A 1 79 ? 17.623 2.665 -7.542 1.00 93.62 79 LYS A N 1
ATOM 630 C CA . LYS A 1 79 ? 17.565 2.912 -6.100 1.00 93.62 79 LYS A CA 1
ATOM 631 C C . LYS A 1 79 ? 18.706 3.823 -5.650 1.00 93.62 79 LYS A C 1
ATOM 633 O O . LYS A 1 79 ? 19.709 3.983 -6.349 1.00 93.62 79 LYS A O 1
ATOM 638 N N . VAL A 1 80 ? 18.560 4.427 -4.474 1.00 90.62 80 VAL A N 1
ATOM 639 C CA . VAL A 1 80 ? 19.629 5.240 -3.878 1.00 90.62 80 VAL A CA 1
ATOM 640 C C . VAL A 1 80 ? 20.886 4.390 -3.691 1.00 90.62 80 VAL A C 1
ATOM 642 O O . VAL A 1 80 ? 20.808 3.248 -3.240 1.00 90.62 80 VAL A O 1
ATOM 645 N N . GLY A 1 81 ? 22.036 4.945 -4.080 1.00 88.06 81 GLY A N 1
ATOM 646 C CA . GLY A 1 81 ? 23.325 4.250 -4.046 1.00 88.06 81 GLY A CA 1
ATOM 647 C C . GLY A 1 81 ? 23.592 3.324 -5.237 1.00 88.06 81 GLY A C 1
ATOM 648 O O . GLY A 1 81 ? 24.589 2.603 -5.221 1.00 88.06 81 GLY A O 1
ATOM 649 N N . ASN A 1 82 ? 22.739 3.328 -6.271 1.00 92.62 82 ASN A N 1
ATOM 650 C CA . ASN A 1 82 ? 23.057 2.635 -7.518 1.00 92.62 82 ASN A CA 1
ATOM 651 C C . ASN A 1 82 ? 24.315 3.238 -8.174 1.00 92.62 82 ASN A C 1
ATOM 653 O O . ASN A 1 82 ? 24.531 4.445 -8.124 1.00 92.62 82 ASN A O 1
ATOM 657 N N . LYS A 1 83 ? 25.141 2.392 -8.798 1.00 91.19 83 LYS A N 1
ATOM 658 C CA . LYS A 1 83 ? 26.411 2.806 -9.429 1.00 91.19 83 LYS A CA 1
ATOM 659 C C . LYS A 1 83 ? 26.305 3.054 -10.939 1.00 91.19 83 LYS A C 1
ATOM 661 O O . LYS A 1 83 ? 27.305 3.392 -11.562 1.00 91.19 83 LYS A O 1
ATOM 666 N N . LYS A 1 84 ? 25.129 2.829 -11.538 1.00 91.00 84 LYS A N 1
ATOM 667 C CA . LYS A 1 84 ? 24.935 2.862 -12.998 1.00 91.00 84 LYS A CA 1
ATOM 668 C C . LYS A 1 84 ? 24.407 4.207 -13.495 1.00 91.00 84 LYS A C 1
ATOM 670 O O . LYS A 1 84 ? 24.815 4.654 -14.560 1.00 91.00 84 LYS A O 1
ATOM 675 N N . PHE A 1 85 ? 23.503 4.835 -12.749 1.00 90.25 85 PHE A N 1
ATOM 676 C CA . PHE A 1 85 ? 22.853 6.087 -13.120 1.00 90.25 85 PHE A CA 1
ATOM 677 C C . PHE A 1 85 ? 23.245 7.197 -12.146 1.00 90.25 85 PHE A C 1
ATOM 679 O O . PHE A 1 85 ? 23.418 6.962 -10.954 1.00 90.25 85 PHE A O 1
ATOM 686 N N . SER A 1 86 ? 23.344 8.427 -12.651 1.00 88.50 86 SER A N 1
ATOM 687 C CA . SER A 1 86 ? 23.527 9.623 -11.818 1.00 88.50 86 SER A CA 1
ATOM 688 C C . SER A 1 86 ? 22.268 9.984 -11.022 1.00 88.50 86 SER A C 1
ATOM 690 O O . SER A 1 86 ? 22.333 10.740 -10.056 1.00 88.50 86 SER A O 1
ATOM 692 N N . THR A 1 87 ? 21.120 9.438 -11.423 1.00 90.06 87 THR A N 1
ATOM 693 C CA . THR A 1 87 ? 19.814 9.628 -10.800 1.00 90.06 87 THR A CA 1
ATOM 694 C C . THR A 1 87 ? 19.424 8.430 -9.941 1.00 90.06 87 THR A C 1
ATOM 696 O O . THR A 1 87 ? 19.813 7.285 -10.178 1.00 90.06 87 THR A O 1
ATOM 699 N N . SER A 1 88 ? 18.602 8.692 -8.931 1.00 90.88 88 SER A N 1
ATOM 700 C CA . SER A 1 88 ? 17.943 7.666 -8.128 1.00 90.88 88 SER A CA 1
ATOM 701 C C . SER A 1 88 ? 16.595 8.186 -7.654 1.00 90.88 88 SER A C 1
ATOM 703 O O . SER A 1 88 ? 16.370 9.394 -7.683 1.00 90.88 88 SER A O 1
ATOM 705 N N . ILE A 1 89 ? 15.700 7.286 -7.253 1.00 88.75 89 ILE A N 1
ATOM 706 C CA . ILE A 1 89 ? 14.403 7.667 -6.685 1.00 88.75 89 ILE A CA 1
ATOM 707 C C . ILE A 1 89 ? 14.324 7.143 -5.255 1.00 88.75 89 ILE A C 1
ATOM 709 O O . ILE A 1 89 ? 14.503 5.941 -5.014 1.00 88.75 89 ILE A O 1
ATOM 713 N N . HIS A 1 90 ? 14.062 8.036 -4.298 1.00 86.56 90 HIS A N 1
ATOM 714 C CA . HIS A 1 90 ? 13.849 7.621 -2.915 1.00 86.56 90 HIS A CA 1
ATOM 715 C C . HIS A 1 90 ? 12.467 6.981 -2.755 1.00 86.56 90 HIS A C 1
ATOM 717 O O . HIS A 1 90 ? 11.517 7.299 -3.468 1.00 86.56 90 HIS A O 1
ATOM 723 N N . ARG A 1 91 ? 12.325 6.074 -1.784 1.00 78.44 91 ARG A N 1
ATOM 724 C CA . ARG A 1 91 ? 11.047 5.394 -1.533 1.00 78.44 91 ARG A CA 1
ATOM 725 C C . ARG A 1 91 ? 9.924 6.380 -1.227 1.00 78.44 91 ARG A C 1
ATOM 727 O O . ARG A 1 91 ? 8.817 6.175 -1.709 1.00 78.44 91 ARG A O 1
ATOM 734 N N . ASP A 1 92 ? 10.205 7.405 -0.432 1.00 80.06 92 ASP A N 1
ATOM 735 C CA . ASP A 1 92 ? 9.202 8.402 -0.037 1.00 80.06 92 ASP A CA 1
ATOM 736 C C . ASP A 1 92 ? 8.818 9.317 -1.203 1.00 80.06 92 ASP A C 1
ATOM 738 O O . ASP A 1 92 ? 7.636 9.566 -1.417 1.00 80.06 92 ASP A O 1
ATOM 742 N N . GLU A 1 93 ? 9.785 9.672 -2.051 1.00 84.56 93 GLU A N 1
ATOM 743 C CA . GLU A 1 93 ? 9.554 10.462 -3.264 1.00 84.56 93 GLU A CA 1
ATOM 744 C C . GLU A 1 93 ? 8.572 9.768 -4.225 1.00 84.56 93 GLU A C 1
ATOM 746 O O . GLU A 1 93 ? 7.760 10.424 -4.866 1.00 84.56 93 GLU A O 1
ATOM 751 N N . LEU A 1 94 ? 8.553 8.429 -4.284 1.00 84.94 94 LEU A N 1
ATOM 752 C CA . LEU A 1 94 ? 7.587 7.685 -5.109 1.00 84.94 94 LEU A CA 1
ATOM 753 C C . LEU A 1 94 ? 6.138 7.892 -4.669 1.00 84.94 94 LEU A C 1
ATOM 755 O O . LEU A 1 94 ? 5.243 7.896 -5.517 1.00 84.94 94 LEU A O 1
ATOM 759 N N . PHE A 1 95 ? 5.894 7.998 -3.359 1.00 83.62 95 PHE A N 1
ATOM 760 C CA . PHE A 1 95 ? 4.543 8.215 -2.844 1.00 83.62 95 PHE A CA 1
ATOM 761 C C . PHE A 1 95 ? 4.032 9.588 -3.277 1.00 83.62 95 PHE A C 1
ATOM 763 O O . PHE A 1 95 ? 2.881 9.688 -3.701 1.00 83.62 95 PHE A O 1
ATOM 770 N N . ASP A 1 96 ? 4.904 10.593 -3.282 1.00 86.25 96 ASP A N 1
ATOM 771 C CA . ASP A 1 96 ? 4.573 11.944 -3.727 1.00 86.25 96 ASP A CA 1
ATOM 772 C C . ASP A 1 96 ? 4.427 12.026 -5.255 1.00 86.25 96 ASP A C 1
ATOM 774 O O . ASP A 1 96 ? 3.421 12.538 -5.752 1.00 86.25 96 ASP A O 1
ATOM 778 N N . LEU A 1 97 ? 5.361 11.438 -6.016 1.00 86.88 97 LEU A N 1
ATOM 779 C CA . LEU A 1 97 ? 5.339 11.409 -7.488 1.00 86.88 97 LEU A CA 1
ATOM 780 C C . LEU A 1 97 ? 4.059 10.775 -8.040 1.00 86.88 97 LEU A C 1
ATOM 782 O O . LEU A 1 97 ? 3.487 11.248 -9.022 1.00 86.88 97 LEU A O 1
ATOM 786 N N . LEU A 1 98 ? 3.601 9.698 -7.401 1.00 87.44 98 LEU A N 1
ATOM 787 C CA . LEU A 1 98 ? 2.377 8.998 -7.773 1.00 87.44 98 LEU A CA 1
ATOM 788 C C . LEU A 1 98 ? 1.128 9.544 -7.076 1.00 87.44 98 LEU A C 1
ATOM 790 O O . LEU A 1 98 ? 0.039 9.021 -7.311 1.00 87.44 98 LEU A O 1
ATOM 794 N N . LYS A 1 99 ? 1.264 10.552 -6.204 1.00 88.62 99 LYS A N 1
ATOM 795 C CA . LYS A 1 99 ? 0.174 11.076 -5.368 1.00 88.62 99 LYS A CA 1
ATOM 796 C C . LYS A 1 99 ? -0.584 9.943 -4.664 1.00 88.62 99 LYS A C 1
ATOM 798 O O . LYS A 1 99 ? -1.817 9.855 -4.726 1.00 88.62 99 LYS A O 1
ATOM 803 N N . ILE A 1 100 ? 0.162 9.017 -4.062 1.00 88.00 100 ILE A N 1
ATOM 804 C CA . ILE A 1 100 ? -0.390 7.892 -3.310 1.00 88.00 100 ILE A CA 1
ATOM 805 C C . ILE A 1 100 ? -0.819 8.388 -1.937 1.00 88.00 100 ILE A C 1
ATOM 807 O O . ILE A 1 100 ? -0.009 8.867 -1.147 1.00 88.00 100 ILE A O 1
ATOM 811 N N . ASN A 1 101 ? -2.086 8.175 -1.603 1.00 86.44 101 ASN A N 1
ATOM 812 C CA . ASN A 1 101 ? -2.573 8.422 -0.260 1.00 86.44 101 ASN A CA 1
ATOM 813 C C . ASN A 1 101 ? -1.859 7.485 0.747 1.00 86.44 101 ASN A C 1
ATOM 815 O O . ASN A 1 101 ? -1.868 6.259 0.560 1.00 86.44 101 ASN A O 1
ATOM 819 N N . PRO A 1 102 ? -1.255 8.021 1.823 1.00 79.56 102 PRO A N 1
ATOM 820 C CA . PRO A 1 102 ? -0.425 7.242 2.738 1.00 79.56 102 PRO A CA 1
ATOM 821 C C . PRO A 1 102 ? -1.211 6.171 3.501 1.00 79.56 102 PRO A C 1
ATOM 823 O O . PRO A 1 102 ? -0.641 5.118 3.796 1.00 79.56 102 PRO A O 1
ATOM 826 N N . ASP A 1 103 ? -2.504 6.380 3.751 1.00 79.12 103 ASP A N 1
ATOM 827 C CA . ASP A 1 103 ? -3.343 5.458 4.520 1.00 79.12 103 ASP A CA 1
ATOM 828 C C . ASP A 1 103 ? -3.947 4.369 3.632 1.00 79.12 103 ASP A C 1
ATOM 830 O O . ASP A 1 103 ? -3.809 3.170 3.890 1.00 79.12 103 ASP A O 1
ATOM 834 N N . SER A 1 104 ? -4.618 4.778 2.552 1.00 81.62 104 SER A N 1
ATOM 835 C CA . SER A 1 104 ? -5.343 3.863 1.668 1.00 81.62 104 SER A CA 1
ATOM 836 C C . SER A 1 104 ? -4.429 3.150 0.674 1.00 81.62 104 SER A C 1
ATOM 838 O O . SER A 1 104 ? -4.803 2.094 0.146 1.00 81.62 104 SER A O 1
ATOM 840 N N . LYS A 1 105 ? -3.230 3.706 0.443 1.00 89.31 105 LYS A N 1
ATOM 841 C CA . LYS A 1 105 ? -2.268 3.299 -0.589 1.00 89.31 105 LYS A CA 1
ATOM 842 C C . LYS A 1 105 ? -2.817 3.428 -2.014 1.00 89.31 105 LYS A C 1
ATOM 844 O O . LYS A 1 105 ? -2.261 2.831 -2.934 1.00 89.31 105 LYS A O 1
ATOM 849 N N . LEU A 1 106 ? -3.907 4.176 -2.195 1.00 88.25 106 LEU A N 1
ATOM 850 C CA . LEU A 1 106 ? -4.504 4.455 -3.498 1.00 88.25 106 LEU A CA 1
ATOM 851 C C . LEU A 1 106 ? -3.821 5.644 -4.157 1.00 88.25 106 LEU A C 1
ATOM 853 O O . LEU A 1 106 ? -3.538 6.644 -3.502 1.00 88.25 106 LEU A O 1
ATOM 857 N N . VAL A 1 107 ? -3.593 5.523 -5.457 1.00 91.00 107 VAL A N 1
ATOM 858 C CA . VAL A 1 107 ? -3.205 6.632 -6.322 1.00 91.00 107 VAL A CA 1
ATOM 859 C C . VAL A 1 107 ? -4.425 7.530 -6.504 1.00 91.00 107 VAL A C 1
ATOM 861 O O . VAL A 1 107 ? -5.513 7.044 -6.826 1.00 91.00 107 VAL A O 1
ATOM 864 N N . THR A 1 108 ? -4.235 8.831 -6.292 1.00 83.56 108 THR A N 1
ATOM 865 C CA . THR A 1 108 ? -5.290 9.847 -6.419 1.00 83.56 108 THR A CA 1
ATOM 866 C C . THR A 1 108 ? -6.023 9.738 -7.766 1.00 83.56 108 THR A C 1
ATOM 868 O O . THR A 1 108 ? -5.406 9.471 -8.802 1.00 83.56 108 THR A O 1
ATOM 871 N N . ASP A 1 109 ? -7.349 9.900 -7.729 1.00 85.81 109 ASP A N 1
ATOM 872 C CA . ASP A 1 109 ? -8.250 9.833 -8.888 1.00 85.81 109 ASP A CA 1
ATOM 873 C C . ASP A 1 109 ? -8.090 8.556 -9.730 1.00 85.81 109 ASP A C 1
ATOM 875 O O . ASP A 1 109 ? -8.039 8.592 -10.962 1.00 85.81 109 ASP A O 1
ATOM 879 N N . SER A 1 110 ? -7.936 7.399 -9.078 1.00 88.19 110 SER A N 1
ATOM 880 C CA . SER A 1 110 ? -7.800 6.120 -9.777 1.00 88.19 110 SER A CA 1
ATOM 881 C C . SER A 1 110 ? -8.227 4.917 -8.934 1.00 88.19 110 SER A C 1
ATOM 883 O O . SER A 1 110 ? -8.371 4.989 -7.713 1.00 88.19 110 SER A O 1
ATOM 885 N N . THR A 1 111 ? -8.356 3.768 -9.592 1.00 91.38 111 THR A N 1
ATOM 886 C CA . THR A 1 111 ? -8.493 2.449 -8.956 1.00 91.38 111 THR A CA 1
ATOM 887 C C . THR A 1 111 ? -7.144 1.752 -8.764 1.00 91.38 111 THR A C 1
ATOM 889 O O . THR A 1 111 ? -7.097 0.556 -8.472 1.00 91.38 111 THR A O 1
ATOM 892 N N . LEU A 1 112 ? -6.031 2.464 -8.944 1.00 94.06 112 LEU A N 1
ATOM 893 C CA . LEU A 1 112 ? -4.689 1.922 -8.797 1.00 94.06 112 LEU A CA 1
ATOM 894 C C . LEU A 1 112 ? -4.237 2.020 -7.342 1.00 94.06 112 LEU A C 1
ATOM 896 O O . LEU A 1 112 ? -4.322 3.064 -6.700 1.00 94.06 112 LEU A O 1
ATOM 900 N N . LYS A 1 113 ? -3.736 0.907 -6.815 1.00 94.12 113 LYS A N 1
ATOM 901 C CA . LYS A 1 113 ? -3.290 0.778 -5.433 1.00 94.12 113 LYS A CA 1
ATOM 902 C C . LYS A 1 113 ? -1.864 0.264 -5.384 1.00 94.12 113 LYS A C 1
ATOM 904 O O . LYS A 1 113 ? -1.556 -0.761 -5.993 1.00 94.12 113 LYS A O 1
ATOM 909 N N . PHE A 1 114 ? -1.007 0.912 -4.604 1.00 93.56 114 PHE A N 1
ATOM 910 C CA . PHE A 1 114 ? 0.304 0.357 -4.292 1.00 93.56 114 PHE A CA 1
ATOM 911 C C . PHE A 1 114 ? 0.144 -1.037 -3.662 1.00 93.56 114 PHE A C 1
ATOM 913 O O . PHE A 1 114 ? -0.596 -1.222 -2.693 1.00 93.56 114 PHE A O 1
ATOM 920 N N . ASN A 1 115 ? 0.819 -2.026 -4.246 1.00 92.12 115 ASN A N 1
ATOM 921 C CA . ASN A 1 115 ? 0.724 -3.431 -3.857 1.00 92.12 115 ASN A CA 1
ATOM 922 C C . ASN A 1 115 ? 1.958 -3.851 -3.056 1.00 92.12 115 ASN A C 1
ATOM 924 O O . ASN A 1 115 ? 1.820 -4.339 -1.937 1.00 92.12 115 ASN A O 1
ATOM 928 N N . ARG A 1 116 ? 3.161 -3.662 -3.613 1.00 90.88 116 ARG A N 1
ATOM 929 C CA . ARG A 1 116 ? 4.423 -4.036 -2.955 1.00 90.88 116 ARG A CA 1
ATOM 930 C C . ARG A 1 116 ? 5.640 -3.386 -3.611 1.00 90.88 116 ARG A C 1
ATOM 932 O O . ARG A 1 116 ? 5.566 -2.943 -4.754 1.00 90.88 116 ARG A O 1
ATOM 939 N N . MET A 1 117 ? 6.758 -3.416 -2.893 1.00 91.06 117 MET A N 1
ATOM 940 C CA . MET A 1 117 ? 8.086 -3.007 -3.348 1.00 91.06 117 MET A CA 1
ATOM 941 C C . MET A 1 117 ? 9.068 -4.161 -3.140 1.00 91.06 117 MET A C 1
ATOM 943 O O . MET A 1 117 ? 8.980 -4.863 -2.133 1.00 91.06 117 MET A O 1
ATOM 947 N N . VAL A 1 118 ? 9.977 -4.380 -4.086 1.00 90.69 118 VAL A N 1
ATOM 948 C CA . VAL A 1 118 ? 10.933 -5.491 -4.076 1.00 90.69 118 VAL A CA 1
ATOM 949 C C . VAL A 1 118 ? 12.274 -5.013 -4.623 1.00 90.69 118 VAL A C 1
ATOM 951 O O . VAL A 1 118 ? 12.324 -4.421 -5.696 1.00 90.69 118 VAL A O 1
ATOM 954 N N . ALA A 1 119 ? 13.370 -5.295 -3.919 1.00 90.25 119 ALA A N 1
ATOM 955 C CA . ALA A 1 119 ? 14.707 -5.087 -4.467 1.00 90.25 119 ALA A CA 1
ATOM 956 C C . ALA A 1 119 ? 14.959 -6.084 -5.614 1.00 90.25 119 ALA A C 1
ATOM 958 O O . ALA A 1 119 ? 14.827 -7.305 -5.427 1.00 90.25 119 ALA A O 1
ATOM 959 N N . LEU A 1 120 ? 15.290 -5.556 -6.795 1.00 88.50 120 LEU A N 1
ATOM 960 C CA . LEU A 1 120 ? 15.591 -6.367 -7.972 1.00 88.50 120 LEU A CA 1
ATOM 961 C C . LEU A 1 120 ? 17.041 -6.836 -7.915 1.00 88.50 120 LEU A C 1
ATOM 963 O O . LEU A 1 120 ? 17.287 -8.038 -7.836 1.00 88.50 120 LEU A O 1
ATOM 967 N N . ASP A 1 121 ? 17.964 -5.883 -7.868 1.00 89.88 121 ASP A N 1
ATOM 968 C CA . ASP A 1 121 ? 19.409 -6.091 -7.833 1.00 89.88 121 ASP A CA 1
ATOM 969 C C . ASP A 1 121 ? 20.104 -4.890 -7.154 1.00 89.88 121 ASP A C 1
ATOM 971 O O . ASP A 1 121 ? 19.490 -4.162 -6.365 1.00 89.88 121 ASP A O 1
ATOM 975 N N . GLU A 1 122 ? 21.399 -4.686 -7.408 1.00 90.06 122 GLU A N 1
ATOM 976 C CA . GLU A 1 122 ? 22.175 -3.547 -6.897 1.00 90.06 122 GLU A CA 1
ATOM 977 C C . GLU A 1 122 ? 21.801 -2.200 -7.530 1.00 90.06 122 GLU A C 1
ATOM 979 O O . GLU A 1 122 ? 22.099 -1.156 -6.952 1.00 90.06 122 GLU A O 1
ATOM 984 N N . ILE A 1 123 ? 21.120 -2.204 -8.676 1.00 91.56 123 ILE A N 1
ATOM 985 C CA . ILE A 1 123 ? 20.798 -1.000 -9.439 1.00 91.56 123 ILE A CA 1
ATOM 986 C C . ILE A 1 123 ? 19.348 -0.589 -9.201 1.00 91.56 123 ILE A C 1
ATOM 988 O O . ILE A 1 123 ? 19.073 0.570 -8.897 1.00 91.56 123 ILE A O 1
ATOM 992 N N . TYR A 1 124 ? 18.423 -1.535 -9.311 1.00 92.62 124 TYR A N 1
ATOM 993 C CA . TYR A 1 124 ? 16.996 -1.293 -9.390 1.00 92.62 124 TYR A CA 1
ATOM 994 C C . TYR A 1 124 ? 16.241 -1.763 -8.146 1.00 92.62 124 TYR A C 1
ATOM 996 O O . TYR A 1 124 ? 16.472 -2.836 -7.576 1.00 92.62 124 TYR A O 1
ATOM 1004 N N . THR A 1 125 ? 15.233 -0.977 -7.793 1.00 92.69 125 THR A N 1
ATOM 1005 C CA . THR A 1 125 ? 14.104 -1.414 -6.976 1.00 92.69 125 THR A CA 1
ATOM 1006 C C . THR A 1 125 ? 12.863 -1.440 -7.855 1.00 92.69 125 THR A C 1
ATOM 1008 O O . THR A 1 125 ? 12.702 -0.625 -8.759 1.00 92.69 125 THR A O 1
ATOM 1011 N N . VAL A 1 126 ? 11.978 -2.395 -7.594 1.00 93.19 126 VAL A N 1
ATOM 1012 C CA . VAL A 1 126 ? 10.721 -2.560 -8.314 1.00 93.19 126 VAL A CA 1
ATOM 1013 C C . VAL A 1 126 ? 9.559 -2.214 -7.403 1.00 93.19 126 VAL A C 1
ATOM 1015 O O . VAL A 1 126 ? 9.492 -2.696 -6.272 1.00 93.19 126 VAL A O 1
ATOM 1018 N N . ILE A 1 127 ? 8.605 -1.437 -7.907 1.00 94.06 127 ILE A N 1
ATOM 1019 C CA . ILE A 1 127 ? 7.282 -1.301 -7.294 1.00 94.06 127 ILE A CA 1
ATOM 1020 C C . ILE A 1 127 ? 6.215 -1.890 -8.198 1.00 94.06 127 ILE A C 1
ATOM 1022 O O . ILE A 1 127 ? 6.298 -1.849 -9.422 1.00 94.06 127 ILE A O 1
ATOM 1026 N N . ALA A 1 128 ? 5.195 -2.436 -7.555 1.00 94.31 128 ALA A N 1
ATOM 1027 C CA . ALA A 1 128 ? 4.030 -3.006 -8.191 1.00 94.31 128 ALA A CA 1
ATOM 1028 C C . ALA A 1 128 ? 2.783 -2.250 -7.721 1.00 94.31 128 ALA A C 1
ATOM 1030 O O . ALA A 1 128 ? 2.543 -2.104 -6.519 1.00 94.31 128 ALA A O 1
ATOM 1031 N N . ILE A 1 129 ? 1.976 -1.803 -8.676 1.00 95.12 129 ILE A N 1
ATOM 1032 C CA . ILE A 1 129 ? 0.736 -1.055 -8.486 1.00 95.12 129 ILE A CA 1
ATOM 1033 C C . ILE A 1 129 ? -0.379 -1.881 -9.116 1.00 95.12 129 ILE A C 1
ATOM 1035 O O . ILE A 1 129 ? -0.331 -2.206 -10.298 1.00 95.12 129 ILE A O 1
ATOM 1039 N N . LYS A 1 130 ? -1.365 -2.281 -8.317 1.00 95.25 130 LYS A N 1
ATOM 1040 C CA . LYS A 1 130 ? -2.459 -3.146 -8.757 1.00 95.25 130 LYS A CA 1
ATOM 1041 C C . LYS A 1 130 ? -3.705 -2.324 -9.055 1.00 95.25 130 LYS A C 1
ATOM 1043 O O . LYS A 1 130 ? -4.088 -1.495 -8.233 1.00 95.25 130 LYS A O 1
ATOM 1048 N N . ASN A 1 131 ? -4.383 -2.611 -10.161 1.00 94.69 131 ASN A N 1
ATOM 1049 C CA . ASN A 1 131 ? -5.723 -2.095 -10.404 1.00 94.69 131 ASN A CA 1
ATOM 1050 C C . ASN A 1 131 ? -6.755 -2.909 -9.609 1.00 94.69 131 ASN A C 1
ATOM 1052 O O . ASN A 1 131 ? -6.927 -4.106 -9.830 1.00 94.69 131 ASN A O 1
ATOM 1056 N N . ILE A 1 132 ? -7.442 -2.265 -8.667 1.00 92.31 132 ILE A N 1
ATOM 1057 C CA . ILE A 1 132 ? -8.454 -2.893 -7.810 1.00 92.31 132 ILE A CA 1
ATOM 1058 C C . ILE A 1 132 ? -9.894 -2.662 -8.301 1.00 92.31 132 ILE A C 1
ATOM 1060 O O . ILE A 1 132 ? -10.827 -2.905 -7.546 1.00 92.31 132 ILE A O 1
ATOM 1064 N N . ALA A 1 133 ? -10.104 -2.225 -9.549 1.00 86.19 133 ALA A N 1
ATOM 1065 C CA . ALA A 1 133 ? -11.435 -1.929 -10.101 1.00 86.19 133 ALA A CA 1
ATOM 1066 C C . ALA A 1 133 ? -12.425 -3.113 -10.052 1.00 86.19 133 ALA A C 1
ATOM 1068 O O . ALA A 1 133 ? -13.616 -2.921 -9.824 1.00 86.19 133 ALA A O 1
ATOM 1069 N N . SER A 1 134 ? -11.943 -4.345 -10.229 1.00 76.25 134 SER A N 1
ATOM 1070 C CA . SER A 1 134 ? -12.738 -5.581 -10.126 1.00 76.25 134 SER A CA 1
ATOM 1071 C C . SER A 1 134 ? -13.066 -5.967 -8.682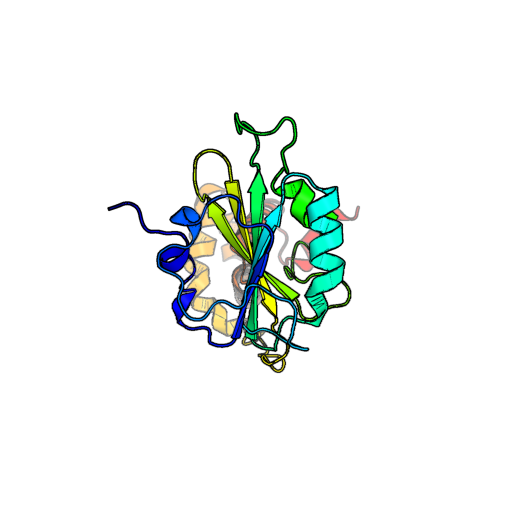 1.00 76.25 134 SER A C 1
ATOM 1073 O O . SER A 1 134 ? -14.024 -6.702 -8.427 1.00 76.25 134 SER A O 1
ATOM 1075 N N . GLN A 1 135 ? -12.309 -5.445 -7.713 1.00 65.44 135 GLN A N 1
ATOM 1076 C CA . GLN A 1 135 ? -12.650 -5.541 -6.306 1.00 65.44 135 GLN A CA 1
ATOM 1077 C C . GLN A 1 135 ? -13.774 -4.542 -6.034 1.00 65.44 135 GLN A C 1
ATOM 1079 O O . GLN A 1 135 ? -13.547 -3.497 -5.427 1.00 65.44 135 GLN A O 1
ATOM 1084 N N . LYS A 1 136 ? -15.003 -4.880 -6.465 1.00 48.34 136 LYS A N 1
ATOM 1085 C CA . LYS A 1 136 ? -16.238 -4.297 -5.918 1.00 48.34 136 LYS A CA 1
ATOM 1086 C C . LYS A 1 136 ? -16.030 -4.189 -4.421 1.00 48.34 136 LYS A C 1
ATOM 1088 O O . LYS A 1 136 ? -15.909 -5.240 -3.794 1.00 48.34 136 LYS A O 1
ATOM 1093 N N . THR A 1 137 ? -15.887 -2.958 -3.920 1.00 43.44 137 THR A N 1
ATOM 1094 C CA . THR A 1 137 ? -15.796 -2.560 -2.508 1.00 43.44 137 THR A CA 1
ATOM 1095 C C . THR A 1 137 ? -15.937 -3.750 -1.572 1.00 43.44 137 THR A C 1
ATOM 1097 O O . THR A 1 137 ? -17.004 -4.006 -1.011 1.00 43.44 137 THR A O 1
ATOM 1100 N N . ARG A 1 138 ? -14.859 -4.535 -1.423 1.00 41.44 138 ARG A N 1
ATOM 1101 C CA . ARG A 1 138 ? -14.852 -5.621 -0.454 1.00 41.44 138 ARG A CA 1
ATOM 1102 C C . ARG A 1 138 ? -14.768 -4.867 0.853 1.00 41.44 138 ARG A C 1
ATOM 1104 O O . ARG A 1 138 ? -13.672 -4.483 1.254 1.00 41.44 138 ARG A O 1
ATOM 1111 N N . LYS A 1 139 ? -15.933 -4.518 1.421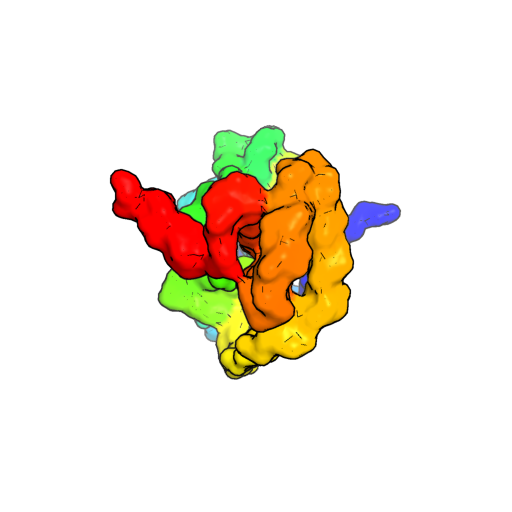 1.00 42.66 139 LYS A N 1
ATOM 1112 C CA . LYS A 1 139 ? -16.045 -3.907 2.739 1.00 42.66 139 LYS A CA 1
ATOM 1113 C C . LYS A 1 139 ? -15.187 -4.801 3.607 1.00 42.66 139 LYS A C 1
ATOM 1115 O O . LYS A 1 139 ? -15.528 -5.961 3.836 1.00 42.66 139 LYS A O 1
ATOM 1120 N N . THR A 1 140 ? -14.006 -4.314 3.971 1.00 49.34 140 THR A N 1
ATOM 1121 C CA . THR A 1 140 ? -13.183 -4.988 4.955 1.00 49.34 140 THR A CA 1
ATOM 1122 C C . THR A 1 140 ? -14.126 -5.208 6.128 1.00 49.34 140 THR A C 1
ATOM 1124 O O . THR A 1 140 ? -14.771 -4.230 6.512 1.00 49.34 140 THR A O 1
ATOM 1127 N N . PRO A 1 141 ? -14.297 -6.446 6.635 1.00 48.41 141 PRO A N 1
ATOM 1128 C CA . PRO A 1 141 ? -15.292 -6.720 7.665 1.00 48.41 141 PRO A CA 1
ATOM 1129 C C . PRO A 1 141 ? -15.100 -5.676 8.753 1.00 48.41 141 PRO A C 1
ATOM 1131 O O . PRO A 1 141 ? -13.988 -5.537 9.276 1.00 48.41 141 PRO A O 1
ATOM 1134 N N . VAL A 1 142 ? -16.101 -4.812 8.924 1.00 60.59 142 VAL A N 1
ATOM 1135 C CA . VAL A 1 142 ? -15.980 -3.653 9.806 1.00 60.59 142 VAL A CA 1
ATOM 1136 C C . VAL A 1 142 ? -15.679 -4.233 11.176 1.00 60.59 142 VAL A C 1
ATOM 1138 O O . VAL A 1 142 ? -16.371 -5.154 11.610 1.00 60.59 142 VAL A O 1
ATOM 1141 N N . ALA A 1 143 ? -14.588 -3.780 11.798 1.00 71.38 143 ALA A N 1
ATOM 1142 C CA . ALA A 1 143 ? -14.238 -4.256 13.127 1.00 71.38 143 ALA A CA 1
ATOM 1143 C C . ALA A 1 143 ? -15.450 -4.032 14.032 1.00 71.38 143 ALA A C 1
ATOM 1145 O O . ALA A 1 143 ? -16.098 -2.979 13.936 1.00 71.38 143 ALA A O 1
ATOM 1146 N N . SER A 1 144 ? -15.788 -5.035 14.844 1.00 76.69 144 SER A N 1
ATOM 1147 C CA . SER A 1 144 ? -17.014 -4.980 15.627 1.00 76.69 144 SER A CA 1
ATOM 1148 C C . SER A 1 144 ? -17.053 -3.702 16.454 1.00 76.69 144 SER A C 1
ATOM 1150 O O . SER A 1 144 ? -16.053 -3.295 17.045 1.00 76.69 144 SER A O 1
ATOM 1152 N N . GLN A 1 145 ? -18.207 -3.048 16.470 1.00 80.81 145 GLN A N 1
ATOM 1153 C CA . GLN A 1 145 ? -18.432 -1.880 17.315 1.00 80.81 145 GLN A CA 1
ATOM 1154 C C . GLN A 1 145 ? -18.993 -2.266 18.685 1.00 80.81 145 GLN A C 1
ATOM 1156 O O . GLN A 1 145 ? -19.129 -1.406 19.55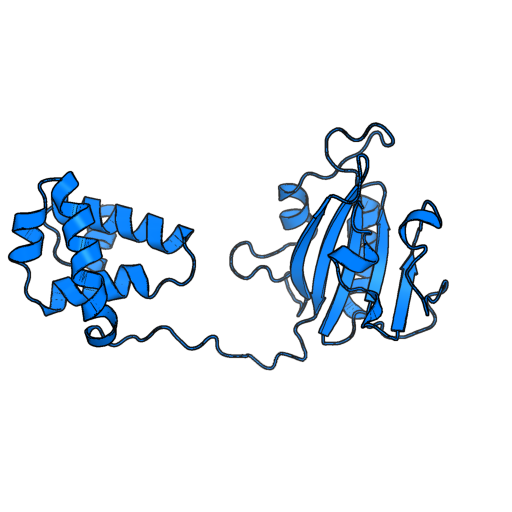1 1.00 80.81 145 GLN A O 1
ATOM 1161 N N . ARG A 1 146 ? -19.292 -3.552 18.909 1.00 85.81 146 ARG A N 1
ATOM 1162 C CA . ARG A 1 146 ? -19.759 -4.054 20.199 1.00 85.81 146 ARG A CA 1
ATOM 1163 C C . ARG A 1 146 ? -18.572 -4.197 21.141 1.00 85.81 146 ARG A C 1
ATOM 1165 O O . ARG A 1 146 ? -17.615 -4.903 20.847 1.00 85.81 146 ARG A O 1
ATOM 1172 N N . VAL A 1 147 ? -18.654 -3.548 22.297 1.00 85.50 147 VAL A N 1
ATOM 1173 C CA . VAL A 1 147 ? -17.611 -3.603 23.334 1.00 85.50 147 VAL A CA 1
ATOM 1174 C C . VAL A 1 147 ? -17.393 -5.023 23.880 1.00 85.50 147 VAL A C 1
ATOM 1176 O O . VAL A 1 147 ? -16.291 -5.364 24.295 1.00 85.50 147 VAL A O 1
ATOM 1179 N N . THR A 1 148 ? -18.422 -5.874 23.845 1.00 85.81 148 THR A N 1
ATOM 1180 C CA . THR A 1 148 ? -18.373 -7.272 24.309 1.00 85.81 148 THR A CA 1
ATOM 1181 C C . THR A 1 148 ? -17.373 -8.124 23.540 1.00 85.81 148 THR A C 1
ATOM 1183 O O . THR A 1 148 ? -16.748 -9.005 24.129 1.00 85.81 148 THR A O 1
ATOM 1186 N N . ASP A 1 149 ? -17.165 -7.821 22.261 1.00 86.75 149 ASP A N 1
ATOM 1187 C CA . ASP A 1 149 ? -16.351 -8.628 21.348 1.00 86.75 149 ASP A CA 1
ATOM 1188 C C . ASP A 1 149 ? -14.847 -8.499 21.638 1.00 86.75 149 ASP A C 1
ATOM 1190 O O . ASP A 1 149 ? -14.045 -9.259 21.105 1.00 86.75 149 ASP A O 1
ATOM 1194 N N . TYR A 1 150 ? -14.469 -7.562 22.513 1.00 89.31 150 TYR A N 1
ATOM 1195 C CA . TYR A 1 150 ? -13.089 -7.297 22.920 1.00 89.31 150 TYR A CA 1
ATOM 1196 C C . TYR A 1 150 ? -12.811 -7.695 24.376 1.00 89.31 150 TYR A C 1
ATOM 1198 O O . TYR A 1 150 ? -11.764 -7.361 24.922 1.00 89.31 150 TYR A O 1
ATOM 1206 N N . THR A 1 151 ? -13.728 -8.414 25.032 1.00 88.62 151 THR A N 1
ATOM 1207 C CA . THR A 1 151 ? -13.577 -8.811 26.448 1.00 88.62 151 THR A CA 1
ATOM 1208 C C . THR A 1 151 ? -12.334 -9.678 26.677 1.00 88.62 151 THR A C 1
ATOM 1210 O O . THR A 1 151 ? -11.636 -9.524 27.676 1.00 88.62 151 THR A O 1
ATOM 1213 N N . ASN A 1 152 ? -11.992 -10.527 25.708 1.00 90.69 152 ASN A N 1
ATOM 1214 C CA . ASN A 1 152 ? -10.783 -11.354 25.726 1.00 90.69 152 ASN A CA 1
ATOM 1215 C C . ASN A 1 152 ? -9.469 -10.554 25.647 1.00 90.69 152 ASN A C 1
ATOM 1217 O O . ASN A 1 152 ? -8.407 -11.128 25.857 1.00 90.69 152 ASN A O 1
ATOM 1221 N N . LYS A 1 153 ? -9.524 -9.249 25.354 1.00 91.81 153 LYS A N 1
ATOM 1222 C CA . LYS A 1 153 ? -8.359 -8.359 25.276 1.00 91.81 153 LYS A CA 1
ATOM 1223 C C . LYS A 1 153 ? -8.064 -7.594 26.564 1.00 91.81 153 LYS A C 1
ATOM 1225 O O . LYS A 1 153 ? -7.028 -6.941 26.653 1.00 91.81 153 LYS A O 1
ATOM 1230 N N . LEU A 1 154 ? -8.933 -7.684 27.570 1.00 92.00 154 LEU A N 1
ATOM 1231 C CA . LEU A 1 154 ? -8.716 -7.039 28.868 1.00 92.00 154 LEU A CA 1
ATOM 1232 C C . LEU A 1 154 ? -7.440 -7.512 29.592 1.00 92.00 154 LEU A C 1
ATOM 1234 O O . LEU A 1 154 ? -6.759 -6.653 30.150 1.00 92.00 154 LEU A O 1
ATOM 1238 N N . PRO A 1 155 ? -7.052 -8.807 29.562 1.00 92.81 155 PRO A N 1
ATOM 1239 C CA . PRO A 1 155 ? -5.795 -9.242 30.174 1.00 92.81 155 PRO A CA 1
ATOM 1240 C C . PRO A 1 155 ? -4.561 -8.554 29.573 1.00 92.81 155 PRO A C 1
ATOM 1242 O O . PRO A 1 155 ? -3.677 -8.138 30.315 1.00 92.81 155 PRO A O 1
ATOM 1245 N N . GLU A 1 156 ? -4.535 -8.354 28.248 1.00 91.44 156 GLU A N 1
ATOM 1246 C CA . GLU A 1 156 ? -3.436 -7.659 27.555 1.00 91.44 156 GLU A CA 1
ATOM 1247 C C . GLU A 1 156 ? -3.334 -6.185 27.989 1.00 91.44 156 GLU A C 1
ATOM 1249 O O . GLU A 1 156 ? -2.236 -5.652 28.124 1.00 91.44 156 GLU A O 1
ATOM 1254 N N . LEU A 1 157 ? -4.470 -5.521 28.239 1.00 91.62 157 LEU A N 1
ATOM 1255 C CA . LEU A 1 157 ? -4.476 -4.144 28.747 1.00 91.62 157 LEU A CA 1
ATOM 1256 C C . LEU A 1 157 ? -4.005 -4.051 30.195 1.00 91.62 157 LEU A C 1
ATOM 1258 O O . LEU A 1 157 ? -3.264 -3.133 30.527 1.00 91.62 157 LEU A O 1
ATOM 1262 N N . ARG A 1 158 ? -4.401 -5.000 31.050 1.00 90.94 158 ARG A N 1
ATOM 1263 C CA . ARG A 1 158 ? -3.926 -5.050 32.439 1.00 90.94 158 ARG A CA 1
ATOM 1264 C C . ARG A 1 158 ? -2.416 -5.197 32.499 1.00 90.94 158 ARG A C 1
ATOM 1266 O O . ARG A 1 158 ? -1.772 -4.444 33.215 1.00 90.94 158 ARG A O 1
ATOM 1273 N N . GLN A 1 159 ? -1.861 -6.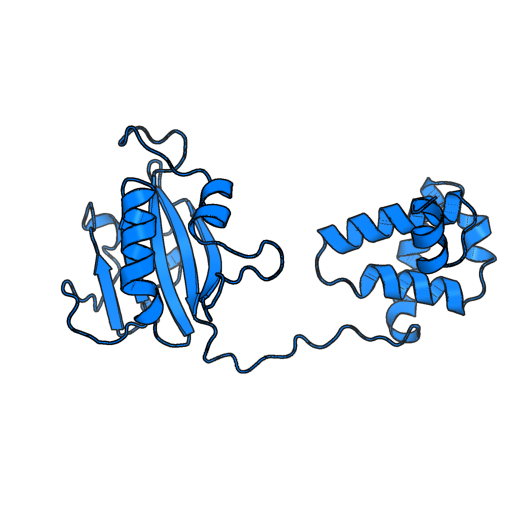105 31.695 1.00 89.12 159 GLN A N 1
ATOM 1274 C CA . GLN A 1 159 ? -0.418 -6.317 31.623 1.00 89.12 159 GLN A CA 1
ATOM 1275 C C . GLN A 1 159 ? 0.335 -5.027 31.267 1.00 89.12 159 GLN A C 1
ATOM 1277 O O . GLN A 1 159 ? 1.323 -4.710 31.921 1.00 89.12 159 GLN A O 1
ATOM 1282 N N . LEU A 1 160 ? -0.174 -4.256 30.300 1.00 87.94 160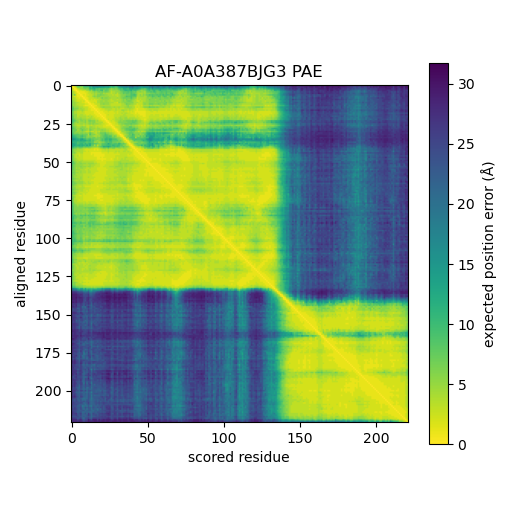 LEU A N 1
ATOM 1283 C CA . LEU A 1 160 ? 0.405 -2.965 29.912 1.00 87.94 160 LEU A CA 1
ATOM 1284 C C . LEU A 1 160 ? 0.420 -1.944 31.067 1.00 87.94 160 LEU A C 1
ATOM 1286 O O . LEU A 1 160 ? 1.323 -1.119 31.148 1.00 87.94 160 LEU A O 1
ATOM 1290 N N . LEU A 1 161 ? -0.570 -1.985 31.963 1.00 87.94 161 LEU A N 1
ATOM 1291 C CA . LEU A 1 161 ? -0.678 -1.047 33.086 1.00 87.94 161 LEU A CA 1
ATOM 1292 C C . LEU A 1 161 ? 0.076 -1.481 34.339 1.00 87.94 161 LEU A C 1
ATOM 1294 O O . LEU A 1 161 ? 0.424 -0.619 35.149 1.00 87.94 161 LEU A O 1
ATOM 1298 N N . THR A 1 162 ? 0.337 -2.779 34.506 1.00 81.69 162 THR A N 1
ATOM 1299 C CA . THR A 1 162 ? 1.177 -3.293 35.596 1.00 81.69 162 THR A CA 1
ATOM 1300 C C . THR A 1 162 ? 2.564 -2.649 35.563 1.00 81.69 162 THR A C 1
ATOM 1302 O O . THR A 1 162 ? 3.122 -2.337 36.609 1.00 81.69 162 THR A O 1
ATOM 1305 N N . GLU A 1 163 ? 3.086 -2.370 34.366 1.00 74.00 163 GLU A N 1
ATOM 1306 C CA . GLU A 1 163 ? 4.375 -1.696 34.166 1.00 74.00 163 GLU A CA 1
ATOM 1307 C C . GLU A 1 163 ? 4.343 -0.196 34.522 1.00 74.00 163 GLU A C 1
ATOM 1309 O O . GLU A 1 163 ? 5.387 0.404 34.760 1.00 74.00 163 GLU A O 1
ATOM 1314 N N . LEU A 1 164 ? 3.155 0.418 34.591 1.00 71.94 164 LEU A N 1
ATOM 1315 C CA . LEU A 1 164 ? 2.969 1.874 34.663 1.00 71.94 164 LEU A CA 1
ATOM 1316 C C . LEU A 1 164 ? 2.334 2.373 35.969 1.00 71.94 164 LEU A C 1
ATOM 1318 O O . LEU A 1 164 ? 2.017 3.557 36.077 1.00 71.94 164 LEU A O 1
ATOM 1322 N N . THR A 1 165 ? 2.115 1.508 36.966 1.00 76.31 165 THR A N 1
ATOM 1323 C CA . THR A 1 165 ? 1.448 1.851 38.247 1.00 76.31 165 THR A CA 1
ATOM 1324 C C . THR A 1 165 ? 0.064 2.512 38.092 1.00 76.31 165 THR A C 1
ATOM 1326 O O . THR A 1 165 ? -0.407 3.211 38.981 1.00 76.31 165 THR A O 1
ATOM 1329 N N . ALA A 1 166 ? -0.616 2.286 36.963 1.00 86.25 166 ALA A N 1
ATOM 1330 C CA . ALA A 1 166 ? -1.950 2.830 36.675 1.00 86.25 166 ALA A CA 1
ATOM 1331 C C . ALA A 1 166 ? -3.049 1.747 36.675 1.00 86.25 166 ALA A C 1
ATOM 1333 O O . ALA A 1 166 ? -4.198 2.005 36.305 1.00 86.25 166 ALA A O 1
ATOM 1334 N N . LEU A 1 167 ? -2.692 0.526 37.091 1.00 89.25 167 LEU A N 1
ATOM 1335 C CA . LEU A 1 167 ? -3.576 -0.637 37.105 1.00 89.25 167 LEU A CA 1
ATOM 1336 C C . LEU A 1 167 ? -4.774 -0.444 38.047 1.00 89.25 167 LEU A C 1
ATOM 1338 O O . LEU A 1 167 ? -5.900 -0.741 37.654 1.00 89.25 167 LEU A O 1
ATOM 1342 N N . ASP A 1 168 ? -4.557 0.139 39.230 1.00 89.69 168 ASP A N 1
ATOM 1343 C CA . ASP A 1 168 ? -5.609 0.338 40.237 1.00 89.69 168 ASP A CA 1
ATOM 1344 C C . ASP A 1 168 ? -6.761 1.199 39.714 1.00 89.69 168 ASP A C 1
ATOM 1346 O O . ASP A 1 168 ? -7.935 0.908 39.951 1.00 89.69 168 ASP A O 1
ATOM 1350 N N . TYR A 1 169 ? -6.448 2.262 38.969 1.00 92.62 169 TYR A N 1
ATOM 1351 C CA . TYR A 1 169 ? -7.478 3.105 38.368 1.00 92.62 169 TYR A CA 1
ATOM 1352 C C . TYR A 1 169 ? -8.290 2.319 37.336 1.00 92.62 169 TYR A C 1
ATOM 1354 O O . TYR A 1 169 ? -9.521 2.369 37.345 1.00 92.62 169 TYR A O 1
ATOM 1362 N N . PHE A 1 170 ? -7.608 1.566 36.471 1.00 93.06 170 PHE A N 1
ATOM 1363 C CA . PHE A 1 170 ? -8.258 0.773 35.436 1.00 93.06 170 PHE A CA 1
ATOM 1364 C C . PHE A 1 170 ? -9.148 -0.327 36.014 1.00 93.06 170 PHE A C 1
ATOM 1366 O O . PHE A 1 170 ? -10.269 -0.503 35.538 1.00 93.06 170 PHE A O 1
ATOM 1373 N N . ASP A 1 171 ? -8.703 -1.031 37.055 1.00 91.19 171 ASP A N 1
ATOM 1374 C CA . ASP A 1 171 ? -9.496 -2.080 37.700 1.00 91.19 171 ASP A CA 1
ATOM 1375 C C . ASP A 1 171 ? -10.721 -1.527 38.444 1.00 91.19 171 ASP A C 1
ATOM 1377 O O . ASP A 1 171 ? -11.750 -2.202 38.501 1.00 91.19 171 ASP A O 1
ATOM 1381 N N . ASN A 1 172 ? -10.665 -0.273 38.906 1.00 93.75 172 ASN A N 1
ATOM 1382 C CA . ASN A 1 172 ? -11.808 0.441 39.483 1.00 93.75 172 ASN A CA 1
ATOM 1383 C C . ASN A 1 172 ? -12.776 1.033 38.440 1.00 93.75 172 ASN A C 1
ATOM 1385 O O . ASN A 1 172 ? -13.876 1.471 38.793 1.00 93.75 172 ASN A O 1
ATOM 1389 N N . LEU A 1 173 ? -12.416 1.060 37.151 1.00 93.81 173 LEU A N 1
ATOM 1390 C CA . LEU A 1 173 ? -13.352 1.473 36.106 1.00 93.81 173 LEU A CA 1
ATOM 1391 C C . LEU A 1 173 ? -14.501 0.472 35.985 1.00 93.81 173 LEU A C 1
ATOM 1393 O O . LEU A 1 173 ? -14.325 -0.743 36.067 1.00 93.81 173 LEU A O 1
ATOM 1397 N N . THR A 1 174 ? -15.698 0.977 35.677 1.00 93.88 174 THR A N 1
ATOM 1398 C CA . THR A 1 174 ? -16.807 0.080 35.347 1.00 93.88 174 THR A CA 1
ATOM 1399 C C . THR A 1 174 ? -16.438 -0.769 34.131 1.00 93.88 174 THR A C 1
ATOM 1401 O O . THR A 1 174 ? -15.795 -0.302 33.186 1.00 93.88 174 THR A O 1
ATOM 1404 N N . SER A 1 175 ? -16.893 -2.023 34.123 1.00 90.12 175 SER A N 1
ATOM 1405 C CA . SER A 1 175 ? -16.541 -2.984 33.070 1.00 90.12 175 SER A CA 1
ATOM 1406 C C . SER A 1 175 ? -16.889 -2.494 31.655 1.00 90.12 175 SER A C 1
ATOM 1408 O O . SER A 1 175 ? -16.262 -2.899 30.678 1.00 90.12 175 SER A O 1
ATOM 1410 N N . GLY A 1 176 ? -17.862 -1.582 31.528 1.00 91.12 176 GLY A N 1
ATOM 1411 C CA . GLY A 1 176 ? -18.171 -0.889 30.278 1.00 91.12 176 GLY A CA 1
ATOM 1412 C C . GLY A 1 176 ? -17.006 -0.047 29.754 1.00 91.12 176 GLY A C 1
ATOM 1413 O O . GLY A 1 176 ? -16.648 -0.194 28.589 1.00 91.12 176 GLY A O 1
ATOM 1414 N N . TYR A 1 177 ? -16.382 0.774 30.603 1.00 93.94 177 TYR A N 1
ATOM 1415 C CA . TYR A 1 177 ? -15.239 1.610 30.218 1.00 93.94 177 TYR A CA 1
ATOM 1416 C C . TYR A 1 177 ? -13.992 0.778 29.914 1.00 93.94 177 TYR A C 1
ATOM 1418 O O . TYR A 1 177 ? -13.305 1.046 28.932 1.00 93.94 177 TYR A O 1
ATOM 1426 N N . GLN A 1 178 ? -13.737 -0.277 30.693 1.00 93.50 178 GLN A N 1
ATOM 1427 C CA . GLN A 1 178 ? -12.634 -1.207 30.426 1.00 93.50 178 GLN A CA 1
ATOM 1428 C C . GLN A 1 178 ? -12.762 -1.839 29.030 1.00 93.50 178 GLN A C 1
ATOM 1430 O O . GLN A 1 178 ? -11.823 -1.822 28.231 1.00 93.50 178 GLN A O 1
ATOM 1435 N N . ARG A 1 179 ? -13.956 -2.352 28.697 1.00 94.38 179 ARG A N 1
ATOM 1436 C CA . ARG A 1 179 ? -14.232 -2.931 27.373 1.00 94.38 179 ARG A CA 1
ATOM 1437 C C . ARG A 1 179 ? -14.213 -1.889 26.257 1.00 94.38 179 ARG A C 1
ATOM 1439 O O . ARG A 1 179 ? -13.823 -2.215 25.139 1.00 94.38 179 ARG A O 1
ATOM 1446 N N . ASP A 1 180 ? -14.625 -0.654 26.530 1.00 92.75 180 ASP A N 1
ATOM 1447 C CA . ASP A 1 180 ? -14.580 0.416 25.535 1.00 92.75 180 ASP A CA 1
ATOM 1448 C C . ASP A 1 180 ? -13.142 0.798 25.162 1.00 92.75 180 ASP A C 1
ATOM 1450 O O . ASP A 1 180 ? -12.851 0.975 23.982 1.00 92.75 180 ASP A O 1
ATOM 1454 N N . TRP A 1 181 ? -12.213 0.799 26.122 1.00 95.69 181 TRP A N 1
ATOM 1455 C CA . TRP A 1 181 ? -10.782 0.943 25.834 1.00 95.69 181 TRP A CA 1
ATOM 1456 C C . TRP A 1 181 ? -10.232 -0.205 24.989 1.00 95.69 181 TRP A C 1
ATOM 1458 O O . TRP A 1 181 ? -9.519 0.033 24.012 1.00 95.69 181 TRP A O 1
ATOM 1468 N N . ALA A 1 182 ? -10.623 -1.445 25.294 1.00 94.88 182 ALA A N 1
ATOM 1469 C CA . ALA A 1 182 ? -10.256 -2.596 24.472 1.00 94.88 182 ALA A CA 1
ATOM 1470 C C . ALA A 1 182 ? -10.802 -2.470 23.041 1.00 94.88 182 ALA A C 1
ATOM 1472 O O . ALA A 1 182 ? -10.054 -2.644 22.078 1.00 94.88 182 ALA A O 1
ATOM 1473 N N . ARG A 1 183 ? -12.072 -2.077 22.877 1.00 94.62 183 ARG A N 1
ATOM 1474 C CA . ARG A 1 183 ? -12.652 -1.763 21.563 1.00 94.62 183 ARG A CA 1
ATOM 1475 C C . ARG A 1 183 ? -11.867 -0.653 20.874 1.00 94.62 183 ARG A C 1
ATOM 1477 O O . ARG A 1 183 ? -11.542 -0.784 19.696 1.00 94.62 183 ARG A O 1
ATOM 1484 N N . TYR A 1 184 ? -11.564 0.436 21.574 1.00 93.69 184 TYR A N 1
ATOM 1485 C CA . TYR A 1 184 ? -10.838 1.563 21.009 1.00 93.69 184 TYR A CA 1
ATOM 1486 C C . TYR A 1 184 ? -9.490 1.110 20.453 1.00 93.69 184 TYR A C 1
ATOM 1488 O O . TYR A 1 184 ? -9.220 1.347 19.283 1.00 93.69 184 TYR A O 1
ATOM 1496 N N . ILE A 1 185 ? -8.684 0.378 21.213 1.00 93.88 185 ILE A N 1
ATOM 1497 C CA . ILE A 1 185 ? -7.365 -0.073 20.759 1.00 93.88 185 ILE A CA 1
ATOM 1498 C C . ILE A 1 185 ? -7.495 -1.109 19.635 1.00 93.88 185 ILE A C 1
ATOM 1500 O O . ILE A 1 185 ? -7.005 -0.889 18.528 1.00 93.88 185 ILE A O 1
ATOM 1504 N N . TYR A 1 186 ? -8.210 -2.208 19.880 1.00 92.56 186 TYR A N 1
ATOM 1505 C CA . TYR A 1 186 ? -8.171 -3.396 19.021 1.00 92.56 186 TYR A CA 1
ATOM 1506 C C . TYR A 1 186 ? -9.139 -3.360 17.831 1.00 92.56 186 TYR A C 1
ATOM 1508 O O . TYR A 1 186 ? -9.031 -4.195 16.934 1.00 92.56 186 TYR A O 1
ATOM 1516 N N . SER A 1 187 ? -10.046 -2.379 17.754 1.00 88.44 187 SER A N 1
ATOM 1517 C CA . SER A 1 187 ? -10.805 -2.123 16.518 1.00 88.44 187 SER A CA 1
ATOM 1518 C C . SER A 1 187 ? -9.929 -1.562 15.389 1.00 88.44 187 SER A C 1
ATOM 1520 O O . SER A 1 187 ? -10.310 -1.639 14.216 1.00 88.44 187 SER A O 1
ATOM 1522 N N . ALA A 1 188 ? -8.751 -1.006 15.709 1.00 87.38 188 ALA A N 1
ATOM 1523 C CA . ALA A 1 188 ? -7.772 -0.605 14.708 1.00 87.38 188 ALA A CA 1
ATOM 1524 C C . ALA A 1 188 ? -7.092 -1.837 14.096 1.00 87.38 188 ALA A C 1
ATOM 1526 O O . ALA A 1 188 ? -6.608 -2.708 14.808 1.00 87.38 188 ALA A O 1
ATOM 1527 N N . LYS A 1 189 ? -7.015 -1.907 12.762 1.00 78.38 189 LYS A N 1
ATOM 1528 C CA . LYS A 1 189 ? -6.428 -3.061 12.050 1.00 78.38 189 LYS A CA 1
ATOM 1529 C C . LYS A 1 189 ? -4.922 -2.963 11.826 1.00 78.38 189 LYS A C 1
ATOM 1531 O O . LYS A 1 189 ? -4.282 -3.974 11.569 1.00 78.38 189 LYS A O 1
ATOM 1536 N N . GLN A 1 190 ? -4.379 -1.751 11.843 1.00 80.69 190 GLN A N 1
ATOM 1537 C CA . GLN A 1 190 ? -2.960 -1.504 11.612 1.00 80.69 190 GLN A CA 1
ATOM 1538 C C . GLN A 1 190 ? -2.218 -1.501 12.945 1.00 80.69 190 GLN A C 1
ATOM 1540 O O . GLN A 1 190 ? -2.639 -0.803 13.869 1.00 80.69 190 GLN A O 1
ATOM 1545 N N . SER A 1 191 ? -1.096 -2.221 13.019 1.00 80.44 191 SER A N 1
ATOM 1546 C CA . SER A 1 191 ? -0.272 -2.300 14.231 1.00 80.44 191 SER A CA 1
ATOM 1547 C C . SER A 1 191 ? 0.174 -0.920 14.713 1.00 80.44 191 SER A C 1
ATOM 1549 O O . SER A 1 191 ? 0.013 -0.622 15.888 1.00 80.44 191 SER A O 1
ATOM 1551 N N . ALA A 1 192 ? 0.587 -0.034 13.798 1.00 80.94 192 ALA A N 1
ATOM 1552 C CA . ALA A 1 192 ? 0.987 1.336 14.136 1.00 80.94 192 ALA A CA 1
ATOM 1553 C C . ALA A 1 192 ? -0.143 2.148 14.801 1.00 80.94 192 ALA A C 1
ATOM 1555 O O . ALA A 1 192 ? 0.088 2.919 15.726 1.00 80.94 192 ALA A O 1
ATOM 1556 N N . THR A 1 193 ? -1.394 1.966 14.362 1.00 85.69 193 THR A N 1
ATOM 1557 C CA . THR A 1 193 ? -2.542 2.625 15.003 1.00 85.69 193 THR A CA 1
ATOM 1558 C C . THR A 1 193 ? -2.861 2.003 16.359 1.00 85.69 193 THR A C 1
ATOM 1560 O O . THR A 1 193 ? -3.242 2.730 17.270 1.00 85.69 193 THR A O 1
ATOM 1563 N N . GLN A 1 194 ? -2.731 0.680 16.507 1.00 91.12 194 GLN A N 1
ATOM 1564 C CA . GLN A 1 194 ? -2.920 0.026 17.804 1.00 91.12 194 GLN A CA 1
ATOM 1565 C C . GLN A 1 194 ? -1.880 0.501 18.817 1.00 91.12 194 GLN A C 1
ATOM 1567 O O . GLN A 1 194 ? -2.252 0.813 19.938 1.00 91.12 194 GLN A O 1
ATOM 1572 N N . GLU A 1 195 ? -0.615 0.595 18.412 1.00 89.25 195 GLU A N 1
ATOM 1573 C CA . GLU A 1 195 ? 0.493 1.077 19.240 1.00 89.25 195 GLU A CA 1
ATOM 1574 C C . GLU A 1 195 ? 0.240 2.508 19.716 1.00 89.25 195 GLU A C 1
ATOM 1576 O O . GLU A 1 195 ? 0.122 2.734 20.915 1.00 89.25 195 GLU A O 1
ATOM 1581 N N . LYS A 1 196 ? -0.082 3.425 18.794 1.00 91.31 196 LYS A N 1
ATOM 1582 C CA . LYS A 1 196 ? -0.498 4.786 19.160 1.00 91.31 196 LYS A CA 1
ATOM 1583 C C . LYS A 1 196 ? -1.670 4.802 20.150 1.00 91.31 196 LYS A C 1
ATOM 1585 O O . LYS A 1 196 ? -1.682 5.582 21.095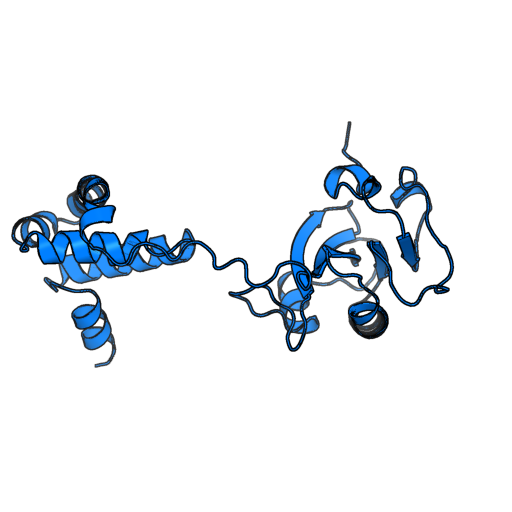 1.00 91.31 196 LYS A O 1
ATOM 1590 N N . ARG A 1 197 ? -2.692 3.962 19.943 1.00 95.31 197 ARG A N 1
ATOM 1591 C CA . ARG A 1 197 ? -3.852 3.897 20.851 1.00 95.31 197 ARG A CA 1
ATOM 1592 C C . ARG A 1 197 ? -3.506 3.284 22.211 1.00 95.31 197 ARG A C 1
ATOM 1594 O O . ARG A 1 197 ? -4.170 3.629 23.185 1.00 95.31 197 ARG A O 1
ATOM 1601 N N . LYS A 1 198 ? -2.508 2.398 22.288 1.00 95.12 198 LYS A N 1
ATOM 1602 C CA . LYS A 1 198 ? -1.960 1.892 23.554 1.00 95.12 198 LYS A CA 1
ATOM 1603 C C . LYS A 1 198 ? -1.240 3.008 24.306 1.00 95.12 198 LYS A C 1
ATOM 1605 O O . LYS A 1 198 ? -1.495 3.153 25.493 1.00 95.12 198 LYS A O 1
ATOM 1610 N N . ASP A 1 199 ? -0.471 3.850 23.620 1.00 93.00 199 ASP A N 1
ATOM 1611 C CA . ASP A 1 199 ? 0.174 5.017 24.241 1.00 93.00 199 ASP A CA 1
ATOM 1612 C C . ASP A 1 199 ? -0.858 6.020 24.779 1.00 93.00 199 ASP A C 1
ATOM 1614 O O . ASP A 1 199 ? -0.744 6.511 25.906 1.00 93.00 199 ASP A O 1
ATOM 1618 N N . GLU A 1 200 ? -1.913 6.287 23.996 1.00 94.19 200 GLU A N 1
ATOM 1619 C CA . GLU A 1 200 ? -3.048 7.117 24.423 1.00 94.19 200 GLU A CA 1
ATOM 1620 C C . GLU A 1 200 ? -3.756 6.513 25.648 1.00 94.19 200 GLU A C 1
ATOM 1622 O O . GLU A 1 200 ? -4.112 7.239 26.574 1.00 94.19 200 GLU A O 1
ATOM 1627 N N . PHE A 1 201 ? -3.948 5.190 25.675 1.00 95.69 201 PHE A N 1
ATOM 1628 C CA . PHE A 1 201 ? -4.536 4.477 26.809 1.00 95.69 201 PHE A CA 1
ATOM 1629 C C . PHE A 1 201 ? -3.667 4.568 28.059 1.00 95.69 201 PHE A C 1
ATOM 1631 O O . PHE A 1 201 ? -4.169 4.983 29.099 1.00 95.69 201 PHE A O 1
ATOM 1638 N N . SER A 1 202 ? -2.377 4.256 27.956 1.00 93.62 202 SER A N 1
ATOM 1639 C CA . SER A 1 202 ? -1.416 4.373 29.053 1.00 93.62 202 SER A CA 1
ATOM 1640 C C . SER A 1 202 ? -1.426 5.781 29.647 1.00 93.62 202 SER A C 1
ATOM 1642 O O . SER A 1 202 ? -1.632 5.952 30.847 1.00 93.62 202 SER A O 1
ATOM 1644 N N . SER A 1 203 ? -1.337 6.801 28.789 1.00 93.62 203 SER A N 1
ATOM 1645 C CA . SER A 1 203 ? -1.392 8.206 29.202 1.00 93.62 203 SER A CA 1
ATOM 1646 C C . SER A 1 203 ? -2.717 8.566 29.880 1.00 93.62 203 SER A C 1
ATOM 1648 O O . SER A 1 203 ? -2.731 9.274 30.886 1.00 93.62 203 SER A O 1
ATOM 1650 N N . ALA A 1 204 ? -3.843 8.079 29.349 1.00 94.38 204 ALA A N 1
ATOM 1651 C CA . ALA A 1 204 ? -5.157 8.318 29.931 1.00 94.38 204 ALA A CA 1
ATOM 1652 C C . ALA A 1 204 ? -5.314 7.653 31.303 1.00 94.38 204 ALA A C 1
ATOM 1654 O O . ALA A 1 204 ? -5.898 8.263 32.194 1.00 94.38 204 ALA A O 1
ATOM 1655 N N . MET A 1 205 ? -4.789 6.440 31.495 1.00 95.19 205 MET A N 1
ATOM 1656 C CA . MET A 1 205 ? -4.858 5.736 32.778 1.00 95.19 205 MET A CA 1
ATOM 1657 C C . MET A 1 205 ? -4.009 6.429 33.843 1.00 95.19 205 MET A C 1
ATOM 1659 O O . MET A 1 205 ? -4.496 6.644 34.951 1.00 95.19 205 MET A O 1
ATOM 1663 N N . THR A 1 206 ? -2.797 6.875 33.498 1.00 91.44 206 THR A N 1
ATOM 1664 C CA . THR A 1 206 ? -1.957 7.687 34.395 1.00 91.44 206 THR A CA 1
ATOM 1665 C C . THR A 1 206 ? -2.627 9.015 34.753 1.00 91.44 206 THR A C 1
ATOM 1667 O O . THR A 1 206 ? -2.588 9.438 35.904 1.00 91.44 206 THR A O 1
ATOM 1670 N N . ALA A 1 207 ? -3.308 9.652 33.796 1.00 91.69 207 ALA A N 1
ATOM 1671 C CA . ALA A 1 207 ? -4.081 10.874 34.026 1.00 91.69 207 ALA A CA 1
ATOM 1672 C C . ALA A 1 207 ? -5.457 10.631 34.682 1.00 91.69 207 ALA A C 1
ATOM 1674 O O . ALA A 1 207 ? -6.227 11.579 34.842 1.00 91.69 207 ALA A O 1
ATOM 1675 N N . GLN A 1 208 ? -5.792 9.383 35.031 1.00 93.50 208 GLN A N 1
ATOM 1676 C CA . GLN A 1 208 ? -7.079 8.985 35.610 1.00 93.50 208 GLN A CA 1
ATOM 1677 C C . GLN A 1 208 ? -8.294 9.424 34.766 1.00 93.50 208 GLN A C 1
ATOM 1679 O O . GLN A 1 208 ? -9.316 9.900 35.273 1.00 93.50 208 GLN A O 1
ATOM 1684 N N . ILE A 1 209 ? -8.200 9.244 33.445 1.00 94.75 209 ILE A N 1
ATOM 1685 C CA . ILE A 1 209 ? -9.241 9.569 32.467 1.00 94.75 209 ILE A CA 1
ATOM 1686 C C . ILE A 1 209 ? -9.938 8.293 31.975 1.00 94.75 209 ILE A C 1
ATOM 1688 O O . ILE A 1 209 ? -9.367 7.438 31.302 1.00 94.75 209 ILE A O 1
ATOM 1692 N N . LYS A 1 210 ? -11.246 8.211 32.234 1.00 93.88 210 LYS A N 1
ATOM 1693 C CA . LYS A 1 210 ? -12.063 7.005 32.013 1.00 93.88 210 LYS A CA 1
ATOM 1694 C C . LYS A 1 210 ? -12.370 6.628 30.558 1.00 93.88 210 LYS A C 1
ATOM 1696 O O . LYS A 1 210 ? -12.780 5.499 30.320 1.00 93.88 210 LYS A O 1
ATOM 1701 N N . THR A 1 211 ? -12.225 7.530 29.582 1.00 94.38 211 THR A N 1
ATOM 1702 C CA . THR A 1 211 ? -12.576 7.253 28.166 1.00 94.38 211 THR A CA 1
ATOM 1703 C C . THR A 1 211 ? -11.594 7.890 27.193 1.00 94.38 211 THR A C 1
ATOM 1705 O O . THR A 1 211 ? -11.058 8.966 27.468 1.00 94.38 211 THR A O 1
ATOM 1708 N N . SER A 1 212 ? -11.444 7.287 26.010 1.00 90.81 212 SER A N 1
ATOM 1709 C CA . SER A 1 212 ? -10.621 7.843 24.931 1.00 90.81 212 SER A CA 1
ATOM 1710 C C . SER A 1 212 ? -11.100 9.220 24.471 1.00 90.81 212 SER A C 1
ATOM 1712 O O . SER A 1 212 ? -10.294 10.067 24.097 1.00 90.81 212 SER A O 1
ATOM 1714 N N . ASP A 1 213 ? -12.411 9.471 24.505 1.00 92.06 213 ASP A N 1
ATOM 1715 C CA . ASP A 1 213 ? -12.981 10.748 24.068 1.00 92.06 213 ASP A CA 1
ATOM 1716 C C . ASP A 1 213 ? -12.679 11.880 25.049 1.00 92.06 213 ASP A C 1
ATOM 1718 O O . ASP A 1 213 ? -12.368 12.994 24.624 1.00 92.06 213 ASP A O 1
ATOM 1722 N N . LEU A 1 214 ? -12.726 11.605 26.358 1.00 93.19 214 LEU A N 1
ATOM 1723 C CA . LEU A 1 214 ? -12.302 12.574 27.370 1.00 93.19 214 LEU A CA 1
ATOM 1724 C C . LEU A 1 214 ? -10.804 12.872 27.255 1.00 93.19 214 LEU A C 1
ATOM 1726 O O . LEU A 1 214 ? -10.426 14.039 27.324 1.00 93.19 214 LEU A O 1
ATOM 1730 N N . TYR A 1 215 ? -9.980 11.855 26.990 1.00 93.88 215 TYR A N 1
ATOM 1731 C CA . TYR A 1 215 ? -8.541 12.034 26.790 1.00 93.88 215 TYR A CA 1
ATOM 1732 C C . TYR A 1 215 ? -8.238 12.886 25.547 1.00 93.88 215 TYR A C 1
ATOM 1734 O O . TYR A 1 215 ? -7.484 13.853 25.593 1.00 93.88 215 TYR A O 1
ATOM 1742 N N . LYS A 1 216 ? -8.915 12.631 24.424 1.00 91.12 216 LYS A N 1
ATOM 1743 C CA . LYS A 1 216 ? -8.773 13.471 23.222 1.00 91.12 216 LYS A CA 1
ATOM 1744 C C . LYS A 1 216 ? -9.216 14.911 23.446 1.00 91.12 216 LYS A C 1
ATOM 1746 O O . LYS A 1 216 ? -8.663 15.818 22.830 1.00 91.12 216 LYS A O 1
ATOM 1751 N N . LYS A 1 217 ? -10.230 15.134 24.286 1.00 91.88 217 LYS A N 1
ATOM 1752 C CA . LYS A 1 217 ? -10.676 16.484 24.654 1.00 91.88 217 LYS A CA 1
ATOM 1753 C C . LYS A 1 217 ? -9.664 17.196 25.550 1.00 91.88 217 LYS A C 1
ATOM 1755 O O . LYS A 1 217 ? -9.517 18.403 25.394 1.00 91.88 217 LYS A O 1
ATOM 1760 N N . SER A 1 218 ? -8.959 16.490 26.439 1.00 91.69 218 SER A N 1
ATOM 1761 C CA . SER A 1 218 ? -7.936 17.113 27.290 1.00 91.69 218 SER A CA 1
ATOM 1762 C C . SER A 1 218 ? -6.704 17.578 26.511 1.00 91.69 218 SER A C 1
ATOM 1764 O O . SER A 1 218 ? -6.077 18.533 26.938 1.00 91.69 218 SER A O 1
ATOM 1766 N N . LEU A 1 219 ? -6.401 16.974 25.355 1.00 88.69 219 LEU A N 1
ATOM 1767 C CA . LEU A 1 219 ? -5.292 17.386 24.476 1.00 88.69 219 LEU A CA 1
ATOM 1768 C C . LEU A 1 219 ? -5.578 18.635 23.621 1.00 88.69 219 LEU A C 1
ATOM 1770 O O . LEU A 1 219 ? -4.684 19.129 22.944 1.00 88.69 219 LEU A O 1
ATOM 1774 N N . LYS A 1 220 ? -6.832 19.103 23.573 1.00 83.94 220 LYS A N 1
ATOM 1775 C CA . LYS A 1 220 ? -7.249 20.271 22.772 1.00 83.94 220 LYS A CA 1
ATOM 1776 C C . LYS A 1 220 ? -7.299 21.575 23.579 1.00 83.94 220 LYS A C 1
ATOM 1778 O O . LYS A 1 220 ? -7.821 22.567 23.073 1.00 83.94 220 LYS A O 1
ATOM 1783 N N . LYS A 1 221 ? -6.844 21.542 24.829 1.00 56.41 221 LYS A N 1
ATOM 1784 C CA . LYS A 1 221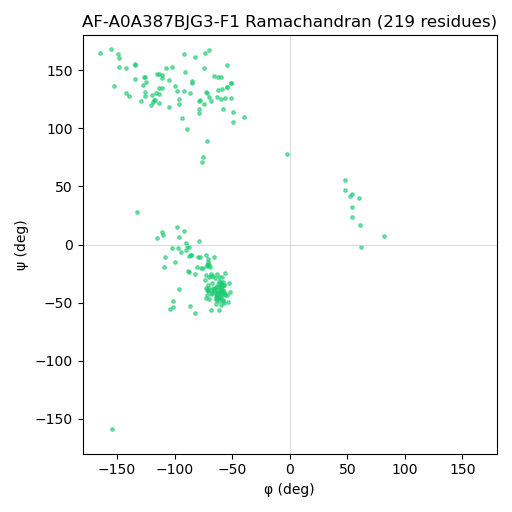 ? -6.672 22.709 25.696 1.00 56.41 221 LYS A CA 1
ATOM 1785 C C . LYS A 1 221 ? -5.212 23.118 25.696 1.00 56.41 221 LYS A C 1
ATOM 1787 O O . LYS A 1 221 ? -4.985 24.340 25.769 1.00 56.41 221 LYS A O 1
#

Organism: NCBI:txid2419773

Solvent-accessible surface area (backbone atoms only — not comparable to full-atom values): 12533 Å² total; per-residue (Å²): 132,86,78,50,62,46,66,77,67,56,53,75,83,48,67,46,32,39,52,39,68,74,90,52,70,78,71,50,69,86,56,72,67,65,34,84,61,97,82,65,81,59,24,37,27,38,40,36,47,38,65,43,71,66,54,41,52,54,50,46,71,72,45,60,85,28,44,28,68,70,6,34,43,34,41,35,34,28,27,74,86,26,88,86,50,100,45,53,53,54,77,69,54,50,37,60,73,55,44,35,41,88,84,81,30,31,25,66,98,57,54,37,24,66,70,51,73,46,79,70,60,82,43,31,32,31,39,34,34,30,23,45,64,70,58,66,79,71,71,67,78,73,58,70,85,56,39,72,83,26,54,89,44,48,66,63,54,48,59,64,22,65,80,62,81,25,39,70,60,56,73,69,42,57,70,67,43,51,20,41,52,31,31,62,28,68,47,43,88,47,68,72,56,25,51,53,39,46,54,52,46,55,53,21,37,66,69,70,42,78,43,73,68,60,43,58,56,63,75,74,112

Secondary structure (DSSP, 8-state):
-PPPHHHHHTGGG-SSEEEES-S-GGGGTT--SEESS---S-EEEEEEE-SSHHHHHHHHHHHGGGEEEEEEEEEEEEPTT-SS-S----HHHHHHHTTB-TTT-BBTTSSEEEEEEEE-SSSEEEEEEEE-TTS------PPP--GGGGGGGHHHHHHHHHTTT-HHHHHHS-HHHHHHHHHHHHT--SHHHHHHHHHHHHHHHHTT--SHHHHHHHTT-